Protein AF-A0A7W2L400-F1 (afdb_monomer)

Radius of gyration: 17.8 Å; Cα contacts (8 Å, |Δi|>4): 289; chains: 1; bounding box: 51×30×48 Å

Nearest PDB structures (foldseek):
  7xzi-assembly1_A  TM=4.391E-01  e=5.790E-02  Chlamydomonas reinhardtii
  7vcf-assembly1_A  TM=3.836E-01  e=4.023E-02  Chlamydomonas reinhardtii
  7d5p-assembly2_B  TM=2.433E-01  e=1.925E+00  Staphylococcus aureus subsp. aureus COL

pLDDT: mean 83.22, std 10.74, range [50.38, 98.44]

InterPro domains:
  IPR001123 Amino acid exporter protein, LeuE-type [PF01810] (17-206)
  IPR001123 Amino acid exporter protein, LeuE-type [PIRSF006324] (5-205)
  IPR001123 Amino acid exporter protein, LeuE-type [PTHR30086] (5-206)

Secondary structure (DSSP, 8-state):
-HHHHHHHHHHHHHHHHHHHS-SHHHHHHHHHHHHT-HHHHHHHHHHHHHHHHHHHHHHHHTHHHHHHH-TTHHHHHHHHHHHHHHHHHHHHHT--SPPPP---GGGG---SHHHHHHHHHHHHHH-HHHHHHHHHHHHHH--TTS-HHHHHHHHHHHHHHHHHHHHHHHHHHTSHHHHHHHHHHHHHHHHHHHHHHHHHHHHHHHHHHHHHH--

Foldseek 3Di:
DVVLVVLLVVLLVLLLLLLLADFLLLCLLLLCLAPPHLLLSLLLLLLLLVLLLVLLVCLQPPCLVVCVVVVVLLLVLLLLLLVVLLVQLVCLLVDPLADPDNDPCVVVCLDDSNSSSNNSNVSNNPTVSNSSSSSLSSNVNSPPPHDSVSSVSSSVSSSCSSSVSSSVSSVQSNDPVSVVVCSVCSSVSSNVSSVVSNVSSVVSVVVSCCVPPVD

Organism: Pseudomonas putida (NCBI:txid303)

Structure (mmCIF, N/CA/C/O backbone):
data_AF-A0A7W2L400-F1
#
_entry.id   AF-A0A7W2L400-F1
#
loop_
_atom_site.group_PDB
_atom_site.id
_atom_site.type_symbol
_atom_site.label_atom_id
_atom_site.label_alt_id
_atom_site.label_comp_id
_atom_site.label_asym_id
_atom_site.label_entity_id
_atom_site.label_seq_id
_atom_site.pdbx_PDB_ins_code
_atom_site.Cartn_x
_atom_site.Cartn_y
_atom_site.Cartn_z
_atom_site.occupancy
_atom_site.B_iso_or_equiv
_atom_site.auth_seq_id
_atom_site.auth_comp_id
_atom_site.auth_asym_id
_atom_site.auth_atom_id
_atom_site.pdbx_PDB_model_num
ATOM 1 N N . MET A 1 1 ? 11.076 -16.683 -18.493 1.00 64.12 1 MET A N 1
ATOM 2 C CA . MET A 1 1 ? 10.392 -17.244 -17.305 1.00 64.12 1 MET A CA 1
ATOM 3 C C . MET A 1 1 ? 10.987 -16.794 -15.977 1.00 64.12 1 MET A C 1
ATOM 5 O O . MET A 1 1 ? 10.294 -16.106 -15.241 1.00 64.12 1 MET A O 1
ATOM 9 N N . THR A 1 2 ? 12.239 -17.116 -15.631 1.00 79.69 2 THR A N 1
ATOM 10 C CA . THR A 1 2 ? 12.809 -16.787 -14.298 1.00 79.69 2 THR A CA 1
ATOM 11 C C . THR A 1 2 ? 12.778 -15.290 -13.956 1.00 79.69 2 THR A C 1
ATOM 13 O O . THR A 1 2 ? 12.400 -14.923 -12.845 1.00 79.69 2 THR A O 1
ATOM 16 N N . HIS A 1 3 ? 13.088 -14.417 -14.920 1.00 81.88 3 HIS A N 1
ATOM 17 C CA . HIS A 1 3 ? 13.018 -12.963 -14.740 1.00 81.88 3 HIS A CA 1
ATOM 18 C C . HIS A 1 3 ? 11.581 -12.468 -14.478 1.00 81.88 3 HIS A C 1
ATOM 20 O O . HIS A 1 3 ? 11.363 -11.607 -13.625 1.00 81.88 3 HIS A O 1
ATOM 26 N N . GLU A 1 4 ? 10.584 -13.001 -15.180 1.00 85.19 4 GLU A N 1
ATOM 27 C CA . GLU A 1 4 ? 9.190 -12.549 -15.064 1.00 85.19 4 GLU A CA 1
ATOM 28 C C . GLU A 1 4 ? 8.608 -12.919 -13.695 1.00 85.19 4 GLU A C 1
ATOM 30 O O . GLU A 1 4 ? 7.966 -12.093 -13.045 1.00 85.19 4 GLU A O 1
ATOM 35 N N . PHE A 1 5 ? 8.918 -14.121 -13.198 1.00 87.31 5 PHE A N 1
ATOM 36 C CA . PHE A 1 5 ? 8.583 -14.519 -11.830 1.00 87.31 5 PHE A CA 1
ATOM 37 C C . PHE A 1 5 ? 9.255 -13.621 -10.787 1.00 87.31 5 PHE A C 1
ATOM 39 O O . PHE A 1 5 ? 8.604 -13.215 -9.825 1.00 87.31 5 PHE A O 1
ATOM 46 N N . ALA A 1 6 ? 10.524 -13.252 -10.987 1.00 86.81 6 ALA A N 1
ATOM 47 C CA . ALA A 1 6 ? 11.218 -12.329 -10.090 1.00 86.81 6 ALA A CA 1
ATOM 48 C C . ALA A 1 6 ? 10.549 -10.941 -10.051 1.00 86.81 6 ALA A C 1
ATOM 50 O O . ALA A 1 6 ? 10.433 -10.351 -8.977 1.00 86.81 6 ALA A O 1
ATOM 51 N N . LEU A 1 7 ? 10.048 -10.442 -11.188 1.00 85.00 7 LEU A N 1
ATOM 52 C CA . LEU A 1 7 ? 9.287 -9.188 -11.249 1.00 85.00 7 LEU A CA 1
ATOM 53 C C . LEU A 1 7 ? 7.968 -9.280 -10.477 1.00 85.00 7 LEU A C 1
ATOM 55 O O . LEU A 1 7 ? 7.653 -8.377 -9.702 1.00 85.00 7 LEU A O 1
ATOM 59 N N . LEU A 1 8 ? 7.216 -10.370 -10.648 1.00 89.06 8 LEU A N 1
ATOM 60 C CA . LEU A 1 8 ? 5.962 -10.587 -9.921 1.00 89.06 8 LEU A CA 1
ATOM 61 C C . LEU A 1 8 ? 6.194 -10.721 -8.410 1.00 89.06 8 LEU A C 1
ATOM 63 O O . LEU A 1 8 ? 5.433 -10.157 -7.627 1.00 89.06 8 LEU A O 1
ATOM 67 N N . LEU A 1 9 ? 7.265 -11.398 -7.989 1.00 89.81 9 LEU A N 1
ATOM 68 C CA . LEU A 1 9 ? 7.650 -11.496 -6.578 1.00 89.81 9 LEU A CA 1
ATOM 69 C C . LEU A 1 9 ? 8.061 -10.139 -6.000 1.00 89.81 9 LEU A C 1
ATOM 71 O O . LEU A 1 9 ? 7.635 -9.784 -4.899 1.00 89.81 9 LEU A O 1
ATOM 75 N N . ALA A 1 10 ? 8.844 -9.355 -6.743 1.00 85.81 10 ALA A N 1
ATOM 76 C CA . ALA A 1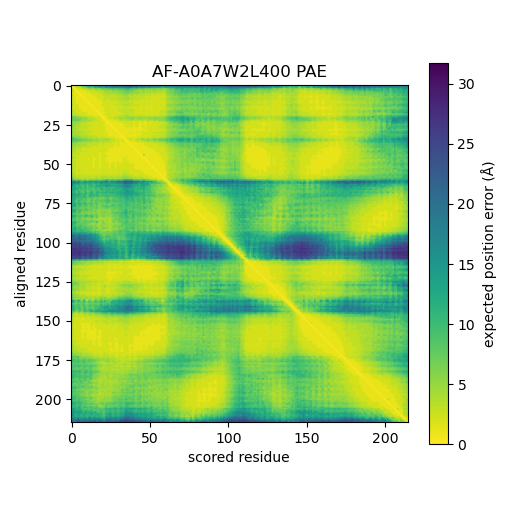 10 ? 9.215 -8.004 -6.338 1.00 85.81 10 ALA A CA 1
ATOM 77 C C . ALA A 1 10 ? 7.978 -7.098 -6.214 1.00 85.81 10 ALA A C 1
ATOM 79 O O . ALA A 1 10 ? 7.847 -6.367 -5.229 1.00 85.81 10 ALA A O 1
ATOM 80 N N . LEU A 1 11 ? 7.044 -7.192 -7.167 1.00 87.69 11 LEU A N 1
ATOM 81 C CA . LEU A 1 11 ? 5.767 -6.483 -7.132 1.00 87.69 11 LEU A CA 1
ATOM 82 C C . LEU A 1 11 ? 4.928 -6.903 -5.920 1.00 87.69 11 LEU A C 1
ATOM 84 O O . LEU A 1 11 ? 4.437 -6.034 -5.200 1.00 87.69 11 LEU A O 1
ATOM 88 N N . ALA A 1 12 ? 4.801 -8.209 -5.661 1.00 91.56 12 ALA A N 1
ATOM 89 C CA . ALA A 1 12 ? 4.083 -8.743 -4.505 1.00 91.56 12 ALA A CA 1
ATOM 90 C C . ALA A 1 12 ? 4.661 -8.194 -3.198 1.00 91.56 12 ALA A C 1
ATOM 92 O O . ALA A 1 12 ? 3.927 -7.647 -2.379 1.00 91.56 12 ALA A O 1
ATOM 93 N N . GLY A 1 13 ? 5.982 -8.294 -3.023 1.00 89.62 13 GLY A N 1
ATOM 94 C CA . GLY A 1 13 ? 6.674 -7.823 -1.827 1.00 89.62 13 GLY A CA 1
ATOM 95 C C . GLY A 1 13 ? 6.483 -6.325 -1.610 1.00 89.62 13 GLY A C 1
ATOM 96 O O . GLY A 1 13 ? 6.056 -5.905 -0.534 1.00 89.62 13 GLY A O 1
ATOM 97 N N . ALA A 1 14 ? 6.717 -5.514 -2.643 1.00 85.75 14 ALA A N 1
ATOM 98 C CA . ALA A 1 14 ? 6.532 -4.068 -2.562 1.00 85.75 14 ALA A CA 1
ATOM 99 C C . ALA A 1 14 ? 5.069 -3.692 -2.256 1.00 85.75 14 ALA A C 1
ATOM 101 O O . ALA A 1 14 ? 4.813 -2.805 -1.437 1.00 85.75 14 ALA A O 1
ATOM 102 N N . PHE A 1 15 ? 4.101 -4.390 -2.860 1.00 91.19 15 PHE A N 1
ATOM 103 C CA . PHE A 1 15 ? 2.680 -4.148 -2.617 1.00 91.19 15 PHE A CA 1
ATOM 104 C C . PHE A 1 15 ? 2.240 -4.575 -1.212 1.00 91.19 15 PHE A C 1
ATOM 106 O O . PHE A 1 15 ? 1.480 -3.861 -0.565 1.00 91.19 15 PHE A O 1
ATOM 113 N N . ILE A 1 16 ? 2.753 -5.689 -0.687 1.00 91.50 16 ILE A N 1
ATOM 114 C CA . ILE A 1 16 ? 2.492 -6.125 0.693 1.00 91.50 16 ILE A CA 1
ATOM 115 C C . ILE A 1 16 ? 2.986 -5.068 1.686 1.00 91.50 16 ILE A C 1
ATOM 117 O O . ILE A 1 16 ? 2.243 -4.648 2.575 1.00 91.50 16 ILE A O 1
ATOM 121 N N . VAL A 1 17 ? 4.210 -4.572 1.503 1.00 85.94 17 VAL A N 1
ATOM 122 C CA . VAL A 1 17 ? 4.772 -3.488 2.324 1.00 85.94 17 VAL A CA 1
ATOM 123 C C . VAL A 1 17 ? 3.891 -2.240 2.263 1.00 85.94 17 VAL A C 1
ATOM 125 O O . VAL A 1 17 ? 3.595 -1.621 3.292 1.00 85.94 17 VAL A O 1
ATOM 128 N N . LEU A 1 18 ? 3.422 -1.886 1.065 1.00 86.94 18 LEU A N 1
ATOM 129 C CA . LEU A 1 18 ? 2.494 -0.781 0.874 1.00 86.94 18 LEU A CA 1
ATOM 130 C C . LEU A 1 18 ? 1.221 -0.976 1.704 1.00 86.94 18 LEU A C 1
ATOM 132 O O . LEU A 1 18 ? 0.868 -0.089 2.480 1.00 86.94 18 LEU A O 1
ATOM 136 N N . ILE A 1 19 ? 0.513 -2.089 1.541 1.00 89.88 19 ILE A N 1
ATOM 137 C CA . ILE A 1 19 ? -0.828 -2.248 2.117 1.00 89.88 19 ILE A CA 1
ATOM 138 C C . ILE A 1 19 ? -0.804 -2.533 3.624 1.00 89.88 19 ILE A C 1
ATOM 140 O O . ILE A 1 19 ? -1.741 -2.133 4.320 1.00 89.88 19 ILE A O 1
ATOM 144 N N . ILE A 1 20 ? 0.272 -3.138 4.145 1.00 88.00 20 ILE A N 1
ATOM 145 C CA . ILE A 1 20 ? 0.451 -3.371 5.587 1.00 88.00 20 ILE A CA 1
ATOM 146 C C . ILE A 1 20 ? 0.677 -2.060 6.338 1.00 88.00 20 ILE A C 1
ATOM 148 O O . ILE A 1 20 ? 0.179 -1.905 7.457 1.00 88.00 20 ILE A O 1
ATOM 152 N N . SER A 1 21 ? 1.407 -1.099 5.757 1.00 78.31 21 SER A N 1
ATOM 153 C CA . SER A 1 21 ? 1.709 0.112 6.518 1.00 78.31 21 SER A CA 1
ATOM 154 C C . SER A 1 21 ? 0.489 0.998 6.746 1.00 78.31 21 SER A C 1
ATOM 156 O O . SER A 1 21 ? -0.228 1.323 5.788 1.00 78.31 21 SER A O 1
ATOM 158 N N . PRO A 1 22 ? 0.308 1.484 7.987 1.00 78.12 22 PRO A N 1
ATOM 159 C CA . PRO A 1 22 ? -0.793 2.365 8.329 1.00 78.12 22 PRO A CA 1
ATOM 160 C C . PRO A 1 22 ? -0.761 3.641 7.482 1.00 78.12 22 PRO A C 1
ATOM 162 O O . PRO A 1 22 ? 0.213 4.389 7.477 1.00 78.12 22 PRO A O 1
ATOM 165 N N . GLY A 1 23 ? -1.854 3.900 6.775 1.00 81.00 23 GLY A N 1
ATOM 166 C CA . GLY A 1 23 ? -2.078 5.096 5.966 1.00 81.00 23 GLY A CA 1
ATOM 167 C C . GLY A 1 23 ? -3.577 5.366 5.813 1.00 81.00 23 GLY A C 1
ATOM 168 O O . GLY A 1 23 ? -4.369 4.699 6.479 1.00 81.00 23 GLY A O 1
ATOM 169 N N . PRO A 1 24 ? -3.995 6.293 4.934 1.00 82.12 24 PRO A N 1
ATOM 170 C CA . PRO A 1 24 ? -5.406 6.655 4.763 1.00 82.12 24 PRO A CA 1
ATOM 171 C C . PRO A 1 24 ? -6.338 5.448 4.568 1.00 82.12 24 PRO A C 1
ATOM 173 O O . PRO A 1 24 ? -7.302 5.306 5.314 1.00 82.12 24 PRO A O 1
ATOM 176 N N . ASN A 1 25 ? -5.991 4.523 3.663 1.00 91.62 25 ASN A N 1
ATOM 177 C CA . ASN A 1 25 ? -6.772 3.300 3.419 1.00 91.62 25 ASN A CA 1
ATOM 178 C C . ASN A 1 25 ? -6.944 2.456 4.690 1.00 91.62 25 ASN A C 1
ATOM 180 O O . ASN A 1 25 ? -8.056 2.085 5.052 1.00 91.62 25 ASN A O 1
ATOM 184 N N . PHE A 1 26 ? -5.835 2.183 5.386 1.00 90.94 26 PHE A N 1
ATOM 185 C CA . PHE A 1 26 ? -5.831 1.411 6.629 1.00 90.94 26 PHE A CA 1
ATOM 186 C C . PHE A 1 26 ? -6.714 2.079 7.686 1.00 90.94 26 PHE A C 1
ATOM 188 O O . PHE A 1 26 ? -7.512 1.419 8.348 1.00 90.94 26 PHE A O 1
ATOM 195 N N . LEU A 1 27 ? -6.586 3.398 7.848 1.00 86.94 27 LEU A N 1
ATOM 196 C CA . LEU A 1 27 ? -7.340 4.149 8.845 1.00 86.94 27 LEU A CA 1
ATOM 197 C C . LEU A 1 27 ? -8.835 4.127 8.558 1.00 86.94 27 LEU A C 1
ATOM 199 O O . LEU A 1 27 ? -9.593 3.841 9.474 1.00 86.94 27 LEU A O 1
ATOM 203 N N . VAL A 1 28 ? -9.254 4.352 7.314 1.00 88.25 28 VAL A N 1
ATOM 204 C CA . VAL A 1 28 ? -10.677 4.318 6.946 1.00 88.25 28 VAL A CA 1
ATOM 205 C C . VAL A 1 28 ? -11.282 2.939 7.208 1.00 88.25 28 VAL A C 1
ATOM 207 O O . VAL A 1 28 ? -12.326 2.842 7.851 1.00 88.25 28 VAL A O 1
ATOM 210 N N . ILE A 1 29 ? -10.605 1.870 6.780 1.00 92.94 29 ILE A N 1
ATOM 211 C CA . ILE A 1 29 ? -11.088 0.494 6.967 1.00 92.94 29 ILE A CA 1
ATOM 212 C C . ILE A 1 29 ? -11.190 0.155 8.454 1.00 92.94 29 ILE A C 1
ATOM 214 O O . ILE A 1 29 ? -12.223 -0.333 8.912 1.00 92.94 29 ILE A O 1
ATOM 218 N N . THR A 1 30 ? -10.135 0.424 9.226 1.00 90.00 30 THR A N 1
ATOM 219 C CA . THR A 1 30 ? -10.116 0.103 10.658 1.00 90.00 30 THR A CA 1
ATOM 220 C C . THR A 1 30 ? -11.118 0.946 11.439 1.00 90.00 30 THR A C 1
ATOM 222 O O . THR A 1 30 ? -11.836 0.396 12.264 1.00 90.00 30 THR A O 1
ATOM 225 N N . GLN A 1 31 ? -11.253 2.239 11.141 1.00 86.06 31 GLN A N 1
ATOM 226 C CA . GLN A 1 31 ? -12.245 3.116 11.766 1.00 86.06 31 GLN A CA 1
ATOM 227 C C . GLN A 1 31 ? -13.674 2.631 11.516 1.00 86.06 31 GLN A C 1
ATOM 229 O O . GLN A 1 31 ? -14.419 2.445 12.474 1.00 86.06 31 GLN A O 1
ATOM 234 N N . LEU A 1 32 ? -14.035 2.333 10.266 1.00 89.00 32 LEU A N 1
ATOM 235 C CA . LEU A 1 32 ? -15.358 1.801 9.930 1.00 89.00 32 LEU A CA 1
ATOM 236 C C . LEU A 1 32 ? -15.637 0.442 10.579 1.00 89.00 32 LEU A C 1
ATOM 238 O O . LEU A 1 32 ? -16.732 0.209 11.082 1.00 89.00 32 LEU A O 1
ATOM 242 N N . SER A 1 33 ? -14.629 -0.430 10.629 1.00 91.12 33 SER A N 1
ATOM 243 C CA . SER A 1 33 ? -14.736 -1.748 11.273 1.00 91.12 33 SER A CA 1
ATOM 244 C C . SER A 1 33 ? -14.905 -1.661 12.791 1.00 91.12 33 SER A C 1
ATOM 246 O O . SER A 1 33 ? -15.409 -2.604 13.405 1.00 91.12 33 SER A O 1
ATOM 248 N N . ILE A 1 34 ? -14.425 -0.566 13.394 1.00 87.94 34 ILE A N 1
ATOM 249 C CA . ILE A 1 34 ? -14.444 -0.318 14.835 1.00 87.94 34 ILE A CA 1
ATOM 250 C C . ILE A 1 34 ? -15.714 0.399 15.273 1.00 87.94 34 ILE A C 1
ATOM 252 O O . ILE A 1 34 ? -16.351 -0.059 16.216 1.00 87.94 34 ILE A O 1
ATOM 256 N N . GLY A 1 35 ? -16.006 1.539 14.650 1.00 82.06 35 GLY A N 1
ATOM 257 C CA . GLY A 1 35 ? -17.023 2.476 15.121 1.00 82.06 35 GLY A CA 1
ATOM 258 C C . GLY A 1 35 ? -18.377 2.339 14.444 1.00 82.06 35 GLY A C 1
ATOM 259 O O . GLY A 1 35 ? -19.316 2.967 14.902 1.00 82.06 35 GLY A O 1
ATOM 260 N N . GLN A 1 36 ? -18.482 1.557 13.367 1.00 85.00 36 GLN A N 1
ATOM 261 C CA . GLN A 1 36 ? -19.733 1.388 12.630 1.00 85.00 36 GLN A CA 1
ATOM 262 C C . GLN A 1 36 ? -20.117 -0.098 12.566 1.00 85.00 36 GLN A C 1
ATOM 264 O O . GLN A 1 36 ? -20.897 -0.582 13.381 1.00 85.00 36 GLN A O 1
ATOM 269 N N . SER A 1 37 ? -19.514 -0.877 11.663 1.00 90.06 37 SER A N 1
ATOM 270 C CA . SER A 1 37 ? -19.714 -2.329 11.610 1.00 90.06 37 SER A CA 1
ATOM 271 C C . SER A 1 37 ? -18.613 -3.030 10.817 1.00 90.06 37 SER A C 1
ATOM 273 O O . SER A 1 37 ? -17.984 -2.457 9.922 1.00 90.06 37 SER A O 1
ATOM 275 N N . ARG A 1 38 ? -18.430 -4.331 11.080 1.00 94.06 38 ARG A N 1
ATOM 276 C CA . ARG A 1 38 ? -17.544 -5.199 10.285 1.00 94.06 38 ARG A CA 1
ATOM 277 C C . ARG A 1 38 ? -17.878 -5.142 8.791 1.00 94.06 38 ARG A C 1
ATOM 279 O O . ARG A 1 38 ? -16.971 -5.109 7.965 1.00 94.06 38 ARG A O 1
ATOM 286 N N . GLN A 1 39 ? -19.166 -5.127 8.439 1.00 95.06 39 GLN A N 1
ATOM 287 C CA . GLN A 1 39 ? -19.609 -5.110 7.043 1.00 95.06 39 GLN A CA 1
ATOM 288 C C . GLN A 1 39 ? -19.240 -3.801 6.339 1.00 95.06 39 GLN A C 1
ATOM 290 O O . GLN A 1 39 ? -18.712 -3.844 5.231 1.00 95.06 39 GLN A O 1
ATOM 295 N N . GLN A 1 40 ? -19.429 -2.645 6.984 1.00 93.00 40 GLN A N 1
ATOM 296 C CA . GLN A 1 40 ? -18.999 -1.360 6.417 1.00 93.00 40 GLN A CA 1
ATOM 297 C C . GLN A 1 40 ? -17.475 -1.294 6.257 1.00 93.00 40 GLN A C 1
ATOM 299 O O . GLN A 1 40 ? -16.992 -0.804 5.237 1.00 93.00 40 GLN A O 1
ATOM 304 N N . GLY A 1 41 ? -16.720 -1.850 7.208 1.00 94.50 41 GLY A N 1
ATOM 305 C CA . GLY A 1 41 ? -15.272 -2.021 7.085 1.00 94.50 41 GLY A CA 1
ATOM 306 C C . GLY A 1 41 ? -14.863 -2.853 5.866 1.00 94.50 41 GLY A C 1
ATOM 307 O O . GLY A 1 41 ? -13.996 -2.437 5.097 1.00 94.50 41 GLY A O 1
ATOM 308 N N . ILE A 1 42 ? -15.526 -3.993 5.648 1.00 97.69 42 ILE A N 1
ATOM 309 C CA . ILE A 1 42 ? -15.305 -4.858 4.479 1.00 97.69 42 ILE A CA 1
ATOM 310 C C . ILE A 1 42 ? -15.656 -4.120 3.184 1.00 97.69 42 ILE A C 1
ATOM 312 O O . ILE A 1 42 ? -14.850 -4.123 2.259 1.00 97.69 42 ILE A O 1
ATOM 316 N N . CYS A 1 43 ? -16.808 -3.449 3.108 1.00 97.25 43 CYS A N 1
ATOM 317 C CA . CYS A 1 43 ? -17.207 -2.701 1.914 1.00 97.25 43 CYS A CA 1
ATOM 318 C C . CYS A 1 43 ? -16.213 -1.587 1.576 1.00 97.25 43 CYS A C 1
ATOM 320 O O . CYS A 1 43 ? -15.828 -1.455 0.416 1.00 97.25 43 CYS A O 1
ATOM 322 N N . ALA A 1 44 ? -15.735 -0.835 2.571 1.00 95.94 44 ALA A N 1
ATOM 323 C CA . ALA A 1 44 ? -14.666 0.137 2.360 1.00 95.94 44 ALA A CA 1
ATOM 324 C C . ALA A 1 44 ? -13.361 -0.529 1.900 1.00 95.94 44 ALA A C 1
ATOM 326 O O . ALA A 1 44 ? -12.709 -0.022 0.990 1.00 95.94 44 ALA A O 1
ATOM 327 N N . GLY A 1 45 ? -13.006 -1.683 2.469 1.00 97.31 45 GLY A N 1
ATOM 328 C CA . GLY A 1 45 ? -11.851 -2.474 2.042 1.00 97.31 45 GLY A CA 1
ATOM 329 C C . GLY A 1 45 ? -11.940 -2.930 0.586 1.00 97.31 45 GLY A C 1
ATOM 330 O O . GLY A 1 45 ? -10.969 -2.802 -0.156 1.00 97.31 45 GLY A O 1
ATOM 331 N N . LEU A 1 46 ? -13.119 -3.375 0.149 1.00 98.44 46 LEU A N 1
ATOM 332 C CA . LEU A 1 46 ? -13.389 -3.708 -1.249 1.00 98.44 46 LEU A CA 1
ATOM 333 C C . LEU A 1 46 ? -13.292 -2.473 -2.148 1.00 98.44 46 LEU A C 1
ATOM 335 O O . LEU A 1 46 ? -12.685 -2.553 -3.207 1.00 98.44 46 LEU A O 1
ATOM 339 N N . GLY A 1 47 ? -13.798 -1.319 -1.708 1.00 97.81 47 GLY A N 1
ATOM 340 C CA . GLY A 1 47 ? -13.640 -0.057 -2.435 1.00 97.81 47 GLY A CA 1
ATOM 341 C C . GLY A 1 47 ? -12.175 0.323 -2.631 1.00 97.81 47 GLY A C 1
ATOM 342 O O . GLY A 1 47 ? -11.754 0.649 -3.742 1.00 97.81 47 GLY A O 1
ATOM 343 N N . VAL A 1 48 ? -11.371 0.219 -1.568 1.00 97.44 48 VAL A N 1
ATOM 344 C CA . VAL A 1 48 ? -9.919 0.423 -1.638 1.00 97.44 48 VAL A CA 1
ATOM 345 C C . VAL A 1 48 ? -9.280 -0.557 -2.626 1.00 97.44 48 VAL A C 1
ATOM 347 O O . VAL A 1 48 ? -8.499 -0.133 -3.479 1.00 97.44 48 VAL A O 1
ATOM 350 N N . ALA A 1 49 ? -9.624 -1.846 -2.545 1.00 98.06 49 ALA A N 1
ATOM 351 C CA . ALA A 1 49 ? -9.086 -2.878 -3.426 1.00 98.06 49 ALA A CA 1
ATOM 352 C C . ALA A 1 49 ? -9.444 -2.627 -4.897 1.00 98.06 49 ALA A C 1
ATOM 354 O O . ALA A 1 49 ? -8.566 -2.688 -5.755 1.00 98.06 49 ALA A O 1
ATOM 355 N N . SER A 1 50 ? -10.688 -2.253 -5.194 1.00 98.31 50 SER A N 1
ATOM 356 C CA . SER A 1 50 ? -11.111 -1.842 -6.535 1.00 98.31 50 SER A CA 1
ATOM 357 C C . SER A 1 50 ? -10.300 -0.655 -7.037 1.00 98.31 50 SER A C 1
ATOM 359 O O . SER A 1 50 ? -9.877 -0.644 -8.189 1.00 98.31 50 SER A O 1
ATOM 361 N N . GLY A 1 51 ? -9.995 0.310 -6.167 1.00 95.69 51 GLY A N 1
ATOM 362 C CA . GLY A 1 51 ? -9.108 1.407 -6.527 1.00 95.69 51 GLY A CA 1
ATOM 363 C C . GLY A 1 51 ? -7.688 0.943 -6.867 1.00 95.69 51 GLY A C 1
ATOM 364 O O . GLY A 1 51 ? -7.094 1.411 -7.835 1.00 95.69 51 GLY A O 1
ATOM 365 N N . SER A 1 52 ? -7.143 0.003 -6.098 1.00 95.44 52 SER A N 1
ATOM 366 C CA . SER A 1 52 ? -5.850 -0.627 -6.381 1.00 95.44 52 SER A CA 1
ATOM 367 C C . SER A 1 52 ? -5.843 -1.381 -7.713 1.00 95.44 52 SER A C 1
ATOM 369 O O . SER A 1 52 ? -4.855 -1.326 -8.443 1.00 95.44 52 SER A O 1
ATOM 371 N N . ILE A 1 53 ? -6.947 -2.044 -8.057 1.00 95.25 53 ILE A N 1
ATOM 372 C CA . ILE A 1 53 ? -7.116 -2.740 -9.337 1.00 95.25 53 ILE A CA 1
ATOM 373 C C . ILE A 1 53 ? -7.182 -1.739 -10.489 1.00 95.25 53 ILE A C 1
ATOM 375 O O . ILE A 1 53 ? -6.508 -1.944 -11.491 1.00 95.25 53 ILE A O 1
ATOM 379 N N . VAL A 1 54 ? -7.922 -0.634 -10.345 1.00 93.12 54 VAL A N 1
ATOM 380 C CA . VAL A 1 54 ? -7.955 0.442 -11.351 1.00 93.12 54 VAL A CA 1
ATOM 381 C C . VAL A 1 54 ? -6.548 0.975 -11.604 1.00 93.12 54 VAL A C 1
ATOM 383 O O . VAL A 1 54 ? -6.125 1.054 -12.754 1.00 93.12 54 VAL A O 1
ATOM 386 N N . TRP A 1 55 ? -5.785 1.262 -10.548 1.00 89.25 55 TRP A N 1
ATOM 387 C CA . TRP A 1 55 ? -4.396 1.682 -10.705 1.00 89.25 55 TRP A CA 1
ATOM 388 C C . TRP A 1 55 ? -3.524 0.619 -11.384 1.00 89.25 55 TRP A C 1
ATOM 390 O O . TRP A 1 55 ? -2.747 0.949 -12.274 1.00 89.25 55 TRP A O 1
ATOM 400 N N . ALA A 1 56 ? -3.667 -0.657 -11.024 1.00 89.81 56 ALA A N 1
ATOM 401 C CA . ALA A 1 56 ? -2.928 -1.746 -11.663 1.00 89.81 56 ALA A CA 1
ATOM 402 C C . ALA A 1 56 ? -3.302 -1.930 -13.143 1.00 89.81 56 ALA A C 1
ATOM 404 O O . ALA A 1 56 ? -2.435 -2.200 -13.969 1.00 89.81 56 ALA A O 1
ATOM 405 N N . LEU A 1 57 ? -4.573 -1.751 -13.502 1.00 88.81 57 LEU A N 1
ATOM 406 C CA . LEU A 1 57 ? -5.031 -1.791 -14.889 1.00 88.81 57 LEU A CA 1
ATOM 407 C C . LEU A 1 57 ? -4.447 -0.628 -15.688 1.00 88.81 57 LEU A C 1
ATOM 409 O O . LEU A 1 57 ? -3.890 -0.856 -16.757 1.00 88.81 57 LEU A O 1
ATOM 413 N N . LEU A 1 58 ? -4.482 0.592 -15.140 1.00 84.00 58 LEU A N 1
ATOM 414 C CA . LEU A 1 58 ? -3.834 1.758 -15.748 1.00 84.00 58 LEU A CA 1
ATOM 415 C C . LEU A 1 58 ? -2.328 1.524 -15.958 1.00 84.00 58 LEU A C 1
ATOM 417 O O . LEU A 1 58 ? -1.784 1.948 -16.978 1.00 84.00 58 LEU A O 1
ATOM 421 N N . ALA A 1 59 ? -1.680 0.792 -15.043 1.00 80.44 59 ALA A N 1
ATOM 422 C CA . ALA A 1 59 ? -0.282 0.374 -15.174 1.00 80.44 59 ALA A CA 1
ATOM 423 C C . ALA A 1 59 ? -0.078 -0.587 -16.337 1.00 80.44 59 ALA A C 1
ATOM 425 O O . ALA A 1 59 ? 0.856 -0.448 -17.117 1.00 80.44 59 ALA A O 1
ATOM 426 N N . ALA A 1 60 ? -0.946 -1.589 -16.423 1.00 81.44 60 ALA A N 1
ATOM 427 C CA . ALA A 1 60 ? -0.824 -2.675 -17.375 1.00 81.44 60 ALA A CA 1
ATOM 428 C C . ALA A 1 60 ? -1.134 -2.237 -18.814 1.00 81.44 60 ALA A C 1
ATOM 430 O O . ALA A 1 60 ? -0.535 -2.775 -19.749 1.00 81.44 60 ALA A O 1
ATOM 431 N N . THR A 1 61 ? -2.063 -1.292 -19.006 1.00 75.50 61 THR A N 1
ATOM 432 C CA . THR A 1 61 ? -2.609 -0.958 -20.334 1.00 75.50 61 THR A CA 1
ATOM 433 C C . THR A 1 61 ? -2.336 0.472 -20.799 1.00 75.50 61 THR A C 1
ATOM 435 O O . THR A 1 61 ? -2.166 0.683 -21.996 1.00 75.50 61 THR A O 1
ATOM 438 N N . GLY A 1 62 ? -2.302 1.460 -19.898 1.00 64.81 62 GLY A N 1
ATOM 439 C CA . GLY A 1 62 ? -2.522 2.862 -20.278 1.00 64.81 62 GLY A CA 1
ATOM 440 C C . GLY A 1 62 ? -1.269 3.718 -20.450 1.00 64.81 62 GLY A C 1
ATOM 441 O O . GLY A 1 62 ? -1.235 4.591 -21.315 1.00 64.81 62 GLY A O 1
ATOM 442 N N . LEU A 1 63 ? -0.228 3.500 -19.646 1.00 64.81 63 LEU A N 1
ATOM 443 C CA . LEU A 1 63 ? 0.862 4.481 -19.542 1.00 64.81 63 LEU A CA 1
ATOM 444 C C . LEU A 1 63 ? 2.032 4.263 -20.498 1.00 64.81 63 LEU A C 1
ATOM 446 O O . LEU A 1 63 ? 2.723 5.226 -20.810 1.00 64.81 63 LEU A O 1
ATOM 450 N N . GLY A 1 64 ? 2.223 3.053 -21.031 1.00 64.38 64 GLY A N 1
ATOM 451 C CA . GLY A 1 64 ? 3.284 2.798 -22.014 1.00 64.38 64 GLY A CA 1
ATOM 452 C C . GLY A 1 64 ? 3.156 3.683 -23.261 1.00 64.38 64 GLY A C 1
ATOM 453 O O . GLY A 1 64 ? 4.132 4.291 -23.691 1.00 64.38 64 GLY A O 1
ATOM 454 N N . LEU A 1 65 ? 1.935 3.840 -23.787 1.00 67.12 65 LEU A N 1
ATOM 455 C CA . LEU A 1 65 ? 1.654 4.731 -24.921 1.00 67.12 65 LEU A CA 1
ATOM 456 C C . LEU A 1 65 ? 1.851 6.210 -24.561 1.00 67.12 65 LEU A C 1
ATOM 458 O O . LEU A 1 65 ? 2.334 6.990 -25.379 1.00 67.12 65 LEU A O 1
ATOM 462 N N . VAL A 1 66 ? 1.512 6.601 -23.329 1.00 72.00 66 VAL A N 1
ATOM 463 C CA . VAL A 1 66 ? 1.726 7.970 -22.838 1.00 72.00 66 VAL A CA 1
ATOM 464 C C . VAL A 1 66 ? 3.217 8.271 -22.722 1.00 72.00 66 VAL A C 1
ATOM 466 O O . VAL A 1 66 ? 3.646 9.327 -23.171 1.00 72.00 66 VAL A O 1
ATOM 469 N N . PHE A 1 67 ? 4.022 7.348 -22.194 1.00 72.62 67 PHE A N 1
ATOM 470 C CA . PHE A 1 67 ? 5.473 7.517 -22.083 1.00 72.62 67 PHE A CA 1
ATOM 471 C C . PHE A 1 67 ? 6.168 7.532 -23.446 1.00 72.62 67 PHE A C 1
ATOM 473 O O . PHE A 1 67 ? 7.115 8.286 -23.623 1.00 72.62 67 PHE A O 1
ATOM 480 N N . GLN A 1 68 ? 5.661 6.803 -24.445 1.00 72.94 68 GLN A N 1
ATOM 481 C CA . GLN A 1 68 ? 6.154 6.937 -25.823 1.00 72.94 68 GLN A CA 1
ATOM 482 C C . GLN A 1 68 ? 5.919 8.344 -26.395 1.00 72.94 68 GLN A C 1
ATOM 484 O O . GLN A 1 68 ? 6.736 8.838 -27.167 1.00 72.94 68 GLN A O 1
ATOM 489 N N . ARG A 1 69 ? 4.809 9.000 -26.031 1.00 82.94 69 ARG A N 1
ATOM 490 C CA . ARG A 1 69 ? 4.485 10.364 -26.486 1.00 82.94 69 ARG A CA 1
ATOM 491 C C . ARG A 1 69 ? 5.144 11.454 -25.641 1.00 82.94 69 ARG A C 1
ATOM 493 O O . ARG A 1 69 ? 5.487 12.504 -26.171 1.00 82.94 69 ARG A O 1
ATOM 500 N N . LEU A 1 70 ? 5.296 11.219 -24.342 1.00 82.81 70 LEU A N 1
ATOM 501 C CA . LEU A 1 70 ? 5.830 12.151 -23.350 1.00 82.81 70 LEU A CA 1
ATOM 502 C C . LEU A 1 70 ? 6.907 11.436 -22.511 1.00 82.81 70 LEU A C 1
ATOM 504 O O . LEU A 1 70 ? 6.670 11.112 -21.343 1.00 82.81 70 LEU A O 1
ATOM 508 N N . PRO A 1 71 ? 8.097 11.182 -23.086 1.00 77.44 71 PRO A N 1
ATOM 509 C CA . PRO A 1 71 ? 9.134 10.356 -22.461 1.00 77.44 71 PRO A CA 1
ATOM 510 C C . PRO A 1 71 ? 9.652 10.920 -21.136 1.00 77.44 71 PRO A C 1
ATOM 512 O O . PRO A 1 71 ? 10.056 10.157 -20.265 1.00 77.44 71 PRO A O 1
ATOM 515 N N . PHE A 1 72 ? 9.559 12.237 -20.922 1.00 80.62 72 PHE A N 1
ATOM 516 C CA . PHE A 1 72 ? 9.951 12.874 -19.660 1.00 80.62 72 PHE A CA 1
ATOM 517 C C . PHE A 1 72 ? 9.042 12.508 -18.470 1.00 80.62 72 PHE A C 1
ATOM 519 O O . PHE 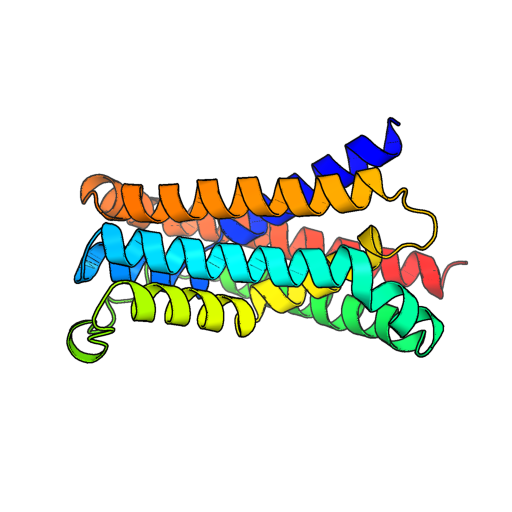A 1 72 ? 9.452 12.666 -17.319 1.00 80.62 72 PHE A O 1
ATOM 526 N N . LEU A 1 73 ? 7.817 12.019 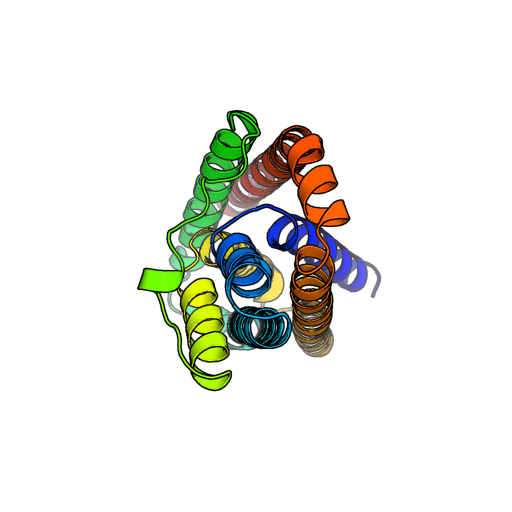-18.708 1.00 75.44 73 LEU A N 1
ATOM 527 C CA . LEU A 1 73 ? 6.896 11.664 -17.623 1.00 75.44 73 LEU A CA 1
ATOM 528 C C . LEU A 1 73 ? 7.381 10.452 -16.831 1.00 75.44 73 LEU A C 1
ATOM 530 O O . LEU A 1 73 ? 7.192 10.405 -15.618 1.00 75.44 73 LEU A O 1
ATOM 534 N N . GLN A 1 74 ? 8.028 9.490 -17.488 1.00 71.00 74 GLN A N 1
ATOM 535 C CA . GLN A 1 74 ? 8.544 8.297 -16.825 1.00 71.00 74 GLN A CA 1
ATOM 536 C C . GLN A 1 74 ? 9.589 8.632 -15.736 1.00 71.00 74 GLN A C 1
ATOM 538 O O . GLN A 1 74 ? 9.368 8.249 -14.582 1.00 71.00 74 GLN A O 1
ATOM 543 N N . PRO A 1 75 ? 10.678 9.379 -16.019 1.00 76.50 75 PRO A N 1
ATOM 544 C CA . PRO A 1 75 ? 11.639 9.765 -14.992 1.00 76.50 75 PRO A CA 1
ATOM 545 C C . PRO A 1 75 ? 11.049 10.755 -13.976 1.00 76.50 75 PRO A C 1
ATOM 547 O O . PRO A 1 75 ? 11.331 10.637 -12.785 1.00 76.50 75 PRO A O 1
ATOM 550 N N . ALA A 1 76 ? 10.165 11.674 -14.388 1.00 80.81 76 ALA A N 1
ATOM 551 C CA . ALA A 1 76 ? 9.502 12.596 -13.461 1.00 80.81 76 ALA A CA 1
ATOM 552 C C . ALA A 1 76 ? 8.663 11.854 -12.404 1.00 80.81 76 ALA A C 1
ATOM 554 O O . ALA A 1 76 ? 8.748 12.151 -11.210 1.00 80.81 76 ALA A O 1
ATOM 555 N N . LEU A 1 77 ? 7.894 10.844 -12.820 1.00 74.12 77 LEU A N 1
ATOM 556 C CA . LEU A 1 77 ? 7.100 10.010 -11.918 1.00 74.12 77 LEU A CA 1
ATOM 557 C C . LEU A 1 77 ? 7.967 9.139 -10.998 1.00 74.12 77 LEU A C 1
ATOM 559 O O . LEU A 1 77 ? 7.573 8.923 -9.849 1.00 74.12 77 LEU A O 1
ATOM 563 N N . GLN A 1 78 ? 9.144 8.684 -11.449 1.00 75.00 78 GLN A N 1
ATOM 564 C CA . GLN A 1 78 ? 10.112 7.987 -10.587 1.00 75.00 78 GLN A CA 1
ATOM 565 C C . GLN A 1 78 ? 10.697 8.908 -9.517 1.00 75.00 78 GLN A C 1
ATOM 567 O O . GLN A 1 78 ? 10.759 8.512 -8.353 1.00 75.00 78 GLN A O 1
ATOM 572 N N . VAL A 1 79 ? 11.080 10.140 -9.876 1.00 82.94 79 VAL A N 1
ATOM 573 C CA . VAL A 1 79 ? 11.568 11.130 -8.903 1.00 82.94 79 VAL A CA 1
ATOM 574 C C . VAL A 1 79 ? 10.483 11.448 -7.880 1.00 82.94 79 VAL A C 1
ATOM 576 O O . VAL A 1 79 ? 10.731 11.354 -6.677 1.00 82.94 79 VAL A O 1
ATOM 579 N N . LEU A 1 80 ? 9.270 11.773 -8.336 1.00 79.62 80 LEU A N 1
ATOM 580 C CA . LEU A 1 80 ? 8.142 12.098 -7.459 1.00 79.62 80 LEU A CA 1
ATOM 581 C C . LEU A 1 80 ? 7.765 10.917 -6.555 1.00 79.62 80 LEU A C 1
ATOM 583 O O . LEU A 1 80 ? 7.651 11.085 -5.343 1.00 79.62 80 LEU A O 1
ATOM 587 N N . GLY A 1 81 ? 7.622 9.713 -7.116 1.00 73.69 81 GLY A N 1
ATOM 588 C CA . GLY A 1 81 ? 7.302 8.506 -6.353 1.00 73.69 81 GLY A CA 1
ATOM 589 C C . GLY A 1 81 ? 8.386 8.159 -5.332 1.00 73.69 81 GLY A C 1
ATOM 590 O O . GLY A 1 81 ? 8.088 7.969 -4.152 1.00 73.69 81 GLY A O 1
ATOM 591 N N . GLY A 1 82 ? 9.652 8.140 -5.756 1.00 80.75 82 GLY A N 1
ATOM 592 C CA . GLY A 1 82 ? 10.792 7.789 -4.909 1.00 80.75 82 GLY A CA 1
ATOM 593 C C . GLY A 1 82 ? 11.007 8.772 -3.758 1.00 80.75 82 GLY A C 1
ATOM 594 O O . GLY A 1 82 ? 11.077 8.358 -2.598 1.00 80.75 82 GLY A O 1
ATOM 595 N N . THR A 1 83 ? 11.041 10.077 -4.046 1.00 83.50 83 THR A N 1
ATOM 596 C CA . THR A 1 83 ? 11.188 11.123 -3.013 1.00 83.50 83 THR A CA 1
ATOM 597 C C . THR A 1 83 ? 10.026 11.115 -2.025 1.00 83.50 83 THR A C 1
ATOM 599 O O . THR A 1 83 ? 10.239 11.216 -0.813 1.00 83.50 83 THR A O 1
ATOM 602 N N . TYR A 1 84 ? 8.799 10.911 -2.509 1.00 79.75 84 TYR A N 1
ATOM 603 C CA . TYR A 1 84 ? 7.628 10.841 -1.647 1.00 79.75 84 TYR A CA 1
ATOM 604 C C . TYR A 1 84 ? 7.639 9.607 -0.736 1.00 79.75 84 TYR A C 1
ATOM 606 O O . TYR A 1 84 ? 7.307 9.713 0.448 1.00 79.75 84 TYR A O 1
ATOM 614 N N . LEU A 1 85 ? 8.067 8.444 -1.242 1.00 78.44 85 LEU A N 1
ATOM 615 C CA . LEU A 1 85 ? 8.234 7.238 -0.426 1.00 78.44 85 LEU A CA 1
ATOM 616 C C . LEU A 1 85 ? 9.320 7.408 0.639 1.00 78.44 85 LEU A C 1
ATOM 618 O O . LEU A 1 85 ? 9.109 6.991 1.778 1.00 78.44 85 LEU A O 1
ATOM 622 N N . ILE A 1 86 ? 10.430 8.082 0.324 1.00 86.06 86 ILE A N 1
ATOM 623 C CA . ILE A 1 86 ? 11.464 8.422 1.315 1.00 86.06 86 ILE A CA 1
ATOM 624 C C . ILE A 1 86 ? 10.887 9.335 2.400 1.00 86.06 86 ILE A C 1
ATOM 626 O O . ILE A 1 86 ? 11.102 9.092 3.592 1.00 86.06 86 ILE A O 1
ATOM 630 N N . TRP A 1 87 ? 10.119 10.357 2.017 1.00 84.69 87 TRP A N 1
ATOM 631 C CA . TRP A 1 87 ? 9.479 11.266 2.966 1.00 84.69 87 TRP A CA 1
ATOM 632 C C . TRP A 1 87 ? 8.464 10.543 3.869 1.00 84.69 87 TRP A C 1
ATOM 634 O O . TRP A 1 87 ? 8.527 10.668 5.096 1.00 84.69 87 TRP A O 1
ATOM 644 N N . LEU A 1 88 ? 7.573 9.726 3.294 1.00 74.69 88 LEU A N 1
ATOM 645 C CA . LEU A 1 88 ? 6.611 8.911 4.048 1.00 74.69 88 LEU A CA 1
ATOM 646 C C . LEU A 1 88 ? 7.297 7.898 4.966 1.00 74.69 88 LEU A C 1
ATOM 648 O O . LEU A 1 88 ? 6.881 7.718 6.117 1.00 74.69 88 LEU A O 1
ATOM 652 N N . GLY A 1 89 ? 8.345 7.243 4.472 1.00 82.75 89 GLY A N 1
ATOM 653 C CA . GLY A 1 89 ? 9.130 6.297 5.246 1.00 82.75 89 GLY A CA 1
ATOM 654 C C . GLY A 1 89 ? 9.794 6.984 6.436 1.00 82.75 89 GLY A C 1
ATOM 655 O O . GLY A 1 89 ? 9.601 6.563 7.574 1.00 82.75 89 GLY A O 1
ATOM 656 N N . SER A 1 90 ? 10.437 8.132 6.208 1.00 87.00 90 SER A N 1
ATOM 657 C CA . SER A 1 90 ? 11.039 8.973 7.254 1.00 87.00 90 SER A CA 1
ATOM 658 C C . SER A 1 90 ? 10.022 9.419 8.307 1.00 87.00 90 SER A C 1
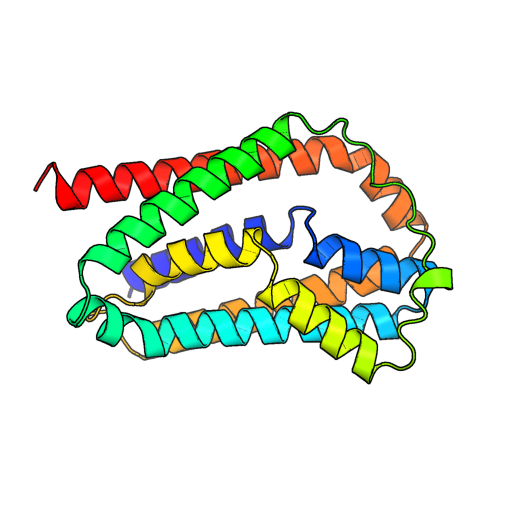ATOM 660 O O . SER A 1 90 ? 10.306 9.384 9.508 1.00 87.00 90 SER A O 1
ATOM 662 N N . LYS A 1 91 ? 8.810 9.796 7.884 1.00 83.00 91 LYS A N 1
ATOM 663 C CA . LYS A 1 91 ? 7.711 10.136 8.798 1.00 83.00 91 LYS A CA 1
ATOM 664 C C . LYS A 1 91 ? 7.284 8.931 9.642 1.00 83.00 91 LYS A C 1
ATOM 666 O O . LYS A 1 91 ? 7.044 9.085 10.838 1.00 83.00 91 LYS A O 1
ATOM 671 N N . SER A 1 92 ? 7.230 7.740 9.046 1.00 83.62 92 SER A N 1
ATOM 672 C CA . SER A 1 92 ? 6.889 6.494 9.747 1.00 83.62 92 SER A CA 1
ATOM 673 C C . SER A 1 92 ? 7.964 6.107 10.768 1.00 83.62 92 SER A C 1
ATOM 675 O O . SER A 1 92 ? 7.635 5.818 11.916 1.00 83.62 92 SER A O 1
ATOM 677 N N . LEU A 1 93 ? 9.251 6.232 10.427 1.00 87.88 93 LEU A N 1
ATOM 678 C CA . LEU A 1 93 ? 10.368 6.000 11.358 1.00 87.88 93 LEU A CA 1
ATOM 679 C C . LEU A 1 93 ? 10.271 6.890 12.612 1.00 87.88 93 LEU A C 1
ATOM 681 O O . LEU A 1 93 ? 10.465 6.428 13.742 1.00 87.88 93 LEU A O 1
ATOM 685 N N . ARG A 1 94 ? 9.895 8.158 12.414 1.00 88.50 94 ARG A N 1
ATOM 686 C CA . ARG A 1 94 ? 9.727 9.171 13.472 1.00 88.50 94 ARG A CA 1
ATOM 687 C C . ARG A 1 94 ? 8.374 9.104 14.189 1.00 88.50 94 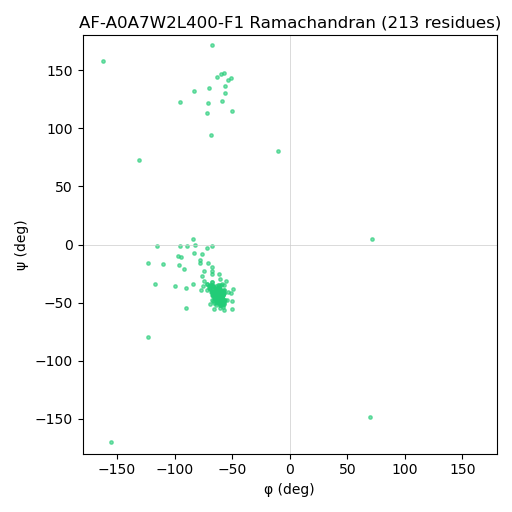ARG A C 1
ATOM 689 O O . ARG A 1 94 ? 8.140 9.887 15.104 1.00 88.50 94 ARG A O 1
ATOM 696 N N . SER A 1 95 ? 7.489 8.180 13.811 1.00 82.50 95 SER A N 1
ATOM 697 C CA . SER A 1 95 ? 6.164 8.038 14.422 1.00 82.50 95 SER A CA 1
ATOM 698 C C . SER A 1 95 ? 6.275 7.829 15.937 1.00 82.50 95 SER A C 1
ATOM 700 O O . SER A 1 95 ? 7.069 6.989 16.371 1.00 82.50 95 SER A O 1
ATOM 702 N N . PRO A 1 96 ? 5.454 8.495 16.768 1.00 81.88 96 PRO A N 1
ATOM 703 C CA . PRO A 1 96 ? 5.425 8.250 18.210 1.00 81.88 96 PRO A CA 1
ATOM 704 C C . PRO A 1 96 ? 4.876 6.856 18.562 1.00 81.88 96 PRO A C 1
ATOM 706 O O . PRO A 1 96 ? 4.775 6.519 19.736 1.00 81.88 96 PRO A O 1
ATOM 709 N N . GLY A 1 97 ? 4.474 6.049 17.569 1.00 79.38 97 GLY A N 1
ATOM 710 C CA . GLY A 1 97 ? 3.935 4.707 17.780 1.00 79.38 97 GLY A CA 1
ATOM 711 C C . GLY A 1 97 ? 2.537 4.702 18.392 1.00 79.38 97 GLY A C 1
ATOM 712 O O . GLY A 1 97 ? 2.003 3.639 18.685 1.00 79.38 97 GLY A O 1
ATOM 713 N N . LYS A 1 98 ? 1.924 5.875 18.574 1.00 75.25 98 LYS A N 1
ATOM 714 C CA . LYS A 1 98 ? 0.550 5.991 19.049 1.00 75.25 98 LYS A CA 1
ATOM 715 C C . LYS A 1 98 ? -0.407 5.820 17.863 1.00 75.25 98 LYS A C 1
ATOM 717 O O . LYS A 1 98 ? -0.191 6.438 16.815 1.00 75.25 98 LYS A O 1
ATOM 722 N N . PRO A 1 99 ? -1.454 4.990 17.986 1.00 67.25 99 PRO A N 1
ATOM 723 C CA . PRO A 1 99 ? -2.546 4.990 17.022 1.00 67.25 99 PRO A CA 1
ATOM 724 C C . PRO A 1 99 ? -3.151 6.396 16.954 1.00 67.25 99 PRO A C 1
ATOM 726 O O . PRO A 1 99 ? -3.173 7.084 17.979 1.00 67.25 99 PRO A O 1
ATOM 729 N N . PRO A 1 100 ? -3.658 6.837 15.792 1.00 63.56 100 PRO A N 1
ATOM 730 C CA . PRO A 1 100 ? -4.424 8.073 15.732 1.00 63.56 100 PRO A CA 1
ATOM 731 C C . PRO A 1 100 ? -5.561 8.018 16.748 1.00 63.56 100 PRO A C 1
ATOM 733 O O . PRO A 1 100 ? -6.173 6.959 16.921 1.00 63.56 100 PRO A O 1
ATOM 736 N N . ALA A 1 101 ? -5.835 9.147 17.405 1.00 60.66 101 ALA A N 1
ATOM 737 C CA . ALA A 1 101 ? -7.007 9.265 18.259 1.00 60.66 101 ALA A CA 1
ATOM 738 C C . ALA A 1 101 ? -8.249 8.801 17.475 1.00 60.66 101 ALA A C 1
ATOM 740 O O . ALA A 1 101 ? -8.310 9.043 16.259 1.00 60.66 101 ALA A O 1
ATOM 741 N N . PRO A 1 102 ? -9.216 8.127 18.125 1.00 56.53 102 PRO A N 1
ATOM 742 C CA . PRO A 1 102 ? -10.492 7.833 17.494 1.00 56.53 102 PRO A CA 1
ATOM 743 C C . PRO A 1 102 ? -11.031 9.139 16.906 1.00 56.53 102 PRO A C 1
ATOM 745 O O . PRO A 1 102 ? -11.271 10.098 17.637 1.00 56.53 102 PRO A O 1
ATOM 748 N N . ARG A 1 103 ? -11.143 9.224 15.574 1.00 58.16 103 ARG A N 1
ATOM 749 C CA . ARG A 1 103 ? -11.929 10.307 14.980 1.00 58.16 103 ARG A CA 1
ATOM 750 C C . ARG A 1 103 ? -13.362 10.100 15.445 1.00 58.16 103 ARG A C 1
ATOM 752 O O . ARG A 1 103 ? -13.782 8.957 15.590 1.00 58.16 103 ARG A O 1
ATOM 759 N N . ASN A 1 104 ? -14.087 11.183 15.696 1.00 55.44 104 ASN A N 1
ATOM 760 C CA . ASN A 1 104 ? -15.489 11.089 16.071 1.00 55.44 104 ASN A CA 1
ATOM 761 C C . ASN A 1 104 ? -16.273 10.589 14.844 1.00 55.44 104 ASN A C 1
ATOM 763 O O . ASN A 1 104 ? -16.552 11.360 13.928 1.00 55.44 104 ASN A O 1
ATOM 767 N N . LEU A 1 105 ? -16.484 9.274 14.751 1.00 54.22 105 LEU A N 1
ATOM 768 C CA . LEU A 1 105 ? -17.079 8.623 13.577 1.00 54.22 105 LEU A CA 1
ATOM 769 C C . LEU A 1 105 ? -18.597 8.785 13.536 1.00 54.22 105 LEU A C 1
ATOM 771 O O . LEU A 1 105 ? -19.169 8.622 12.461 1.00 54.22 105 LEU A O 1
ATOM 775 N N . ASP A 1 106 ? -19.212 9.178 14.652 1.00 51.81 106 ASP A N 1
ATOM 776 C CA . ASP A 1 106 ? -20.609 9.618 14.705 1.00 51.81 106 ASP A CA 1
ATOM 777 C C . ASP A 1 106 ? -20.828 10.847 13.809 1.00 51.81 106 ASP A C 1
ATOM 779 O O . ASP A 1 106 ? -21.877 10.996 13.195 1.00 51.81 106 ASP A O 1
ATOM 783 N N . ALA A 1 107 ? -19.796 11.684 13.631 1.00 50.38 107 ALA A N 1
ATOM 784 C CA . ALA A 1 107 ? -19.837 12.821 12.712 1.00 50.38 107 ALA A CA 1
ATOM 785 C C . ALA A 1 107 ? -19.648 12.430 11.234 1.00 50.38 107 ALA A C 1
ATOM 787 O O . ALA A 1 107 ? -19.860 13.264 10.356 1.00 50.38 107 ALA A O 1
ATOM 788 N N . LEU A 1 108 ? -19.208 11.200 10.940 1.00 53.59 108 LEU A N 1
ATOM 789 C CA . LEU A 1 108 ? -18.986 10.755 9.565 1.00 53.59 108 LEU A CA 1
ATOM 790 C C . LEU A 1 108 ? -20.177 10.024 8.959 1.00 53.59 108 LEU A C 1
ATOM 792 O O . LEU A 1 108 ? -20.075 9.820 7.752 1.00 53.59 108 LEU A O 1
ATOM 796 N N . ASP A 1 109 ? -21.213 9.648 9.743 1.00 59.00 109 ASP A N 1
ATOM 797 C CA . ASP A 1 109 ? -22.328 8.740 9.384 1.00 59.00 109 ASP A CA 1
ATOM 798 C C . ASP A 1 109 ? -22.339 8.425 7.892 1.00 59.00 109 ASP A C 1
ATOM 800 O O . ASP A 1 109 ? -23.023 9.047 7.067 1.00 59.00 109 ASP A O 1
ATOM 804 N N . ILE A 1 110 ? -21.465 7.483 7.525 1.00 60.97 110 ILE A N 1
ATOM 805 C CA . ILE A 1 110 ? -21.184 7.268 6.112 1.00 60.97 110 ILE A CA 1
ATOM 806 C C . ILE A 1 110 ? -22.409 6.601 5.483 1.00 60.97 110 ILE A C 1
ATOM 808 O O . ILE A 1 110 ? -22.425 6.416 4.277 1.00 60.97 110 ILE A O 1
ATOM 812 N N . GLY A 1 111 ? -23.458 6.273 6.250 1.00 65.94 111 GLY A N 1
ATOM 813 C CA . GLY A 1 111 ? -24.666 5.604 5.806 1.00 65.94 111 GLY A CA 1
ATOM 814 C C . GLY A 1 111 ? -24.411 4.143 5.429 1.00 65.94 111 GLY A C 1
ATOM 815 O O . GLY A 1 111 ? -23.548 3.460 5.984 1.00 65.94 111 GLY A O 1
ATOM 816 N N . GLY A 1 112 ? -25.185 3.642 4.463 1.00 85.69 112 GLY A N 1
ATOM 817 C CA . GLY A 1 112 ? -25.176 2.232 4.061 1.00 85.69 112 GLY A CA 1
ATOM 818 C C . GLY A 1 112 ? -23.893 1.740 3.372 1.00 85.69 112 GLY A C 1
ATOM 819 O O . GLY A 1 112 ? -23.017 2.506 2.966 1.00 85.69 112 GLY A O 1
ATOM 820 N N . LEU A 1 113 ? -23.823 0.421 3.165 1.00 93.44 113 LEU A N 1
ATOM 821 C CA . LEU A 1 113 ? -22.670 -0.309 2.609 1.00 93.44 113 LEU A CA 1
ATOM 822 C C . LEU A 1 113 ? -22.098 0.290 1.309 1.00 93.44 113 LEU A C 1
ATOM 824 O O . LEU A 1 113 ? -20.882 0.347 1.128 1.00 93.44 113 LEU A O 1
ATOM 828 N N . SER A 1 114 ? -22.965 0.790 0.423 1.00 93.06 114 SER A N 1
ATOM 829 C CA . SER A 1 114 ? -22.561 1.426 -0.841 1.00 93.06 114 SER A CA 1
ATOM 830 C C . SER A 1 114 ? -21.706 2.678 -0.627 1.00 93.06 114 SER A C 1
ATOM 832 O O . SER A 1 114 ? -20.688 2.874 -1.295 1.00 93.06 114 SER A O 1
ATOM 834 N N . ARG A 1 115 ? -22.064 3.522 0.343 1.00 89.12 115 ARG A N 1
ATOM 835 C CA . ARG A 1 115 ? -21.285 4.723 0.655 1.00 89.12 115 ARG A CA 1
ATOM 836 C C . ARG A 1 115 ? -19.951 4.366 1.309 1.00 89.12 115 ARG A C 1
ATOM 838 O O . ARG A 1 115 ? -18.948 4.974 0.952 1.00 89.12 115 ARG A O 1
ATOM 845 N N . ALA A 1 116 ? -19.906 3.339 2.162 1.00 92.19 116 ALA A N 1
ATOM 846 C CA . ALA A 1 116 ? -18.647 2.822 2.706 1.00 92.19 116 ALA A CA 1
ATOM 847 C C . ALA A 1 116 ? -17.696 2.347 1.590 1.00 92.19 116 ALA A C 1
ATOM 849 O O . ALA A 1 116 ? -16.522 2.718 1.583 1.00 92.19 116 ALA A O 1
ATOM 850 N N . TYR A 1 117 ? -18.212 1.614 0.596 1.00 96.12 117 TYR A N 1
ATOM 851 C CA . TYR A 1 117 ? -17.447 1.227 -0.594 1.00 96.12 117 TYR A CA 1
ATOM 852 C C . TYR A 1 117 ? -16.926 2.440 -1.374 1.00 96.12 117 TYR A C 1
ATOM 854 O O . TYR A 1 117 ? -15.726 2.537 -1.638 1.00 96.12 117 TYR A O 1
ATOM 862 N N . ARG A 1 118 ? -17.796 3.406 -1.698 1.00 91.50 118 ARG A N 1
ATOM 863 C CA . ARG A 1 118 ? -17.396 4.626 -2.427 1.00 91.50 118 ARG A CA 1
ATOM 864 C C . ARG A 1 118 ? -16.347 5.423 -1.658 1.00 91.50 118 ARG A C 1
ATOM 866 O O . ARG A 1 118 ? -15.400 5.920 -2.260 1.00 91.50 118 ARG A O 1
ATOM 873 N N . PHE A 1 119 ? -16.482 5.507 -0.338 1.00 88.12 119 PHE A N 1
ATOM 874 C CA . PHE A 1 119 ? -15.522 6.192 0.515 1.00 88.12 119 PHE A CA 1
ATOM 875 C C . PHE A 1 119 ? -14.156 5.497 0.510 1.00 88.12 119 PHE A C 1
ATOM 877 O O . PHE A 1 119 ? -13.136 6.166 0.354 1.00 88.12 119 PHE A O 1
ATOM 884 N N . GLY A 1 120 ? -14.120 4.163 0.581 1.00 92.56 120 GLY A N 1
ATOM 885 C CA . GLY A 1 120 ? -12.887 3.386 0.425 1.00 92.56 120 GLY A CA 1
ATOM 886 C C . GLY A 1 120 ? -12.223 3.586 -0.941 1.00 92.56 120 GLY A C 1
ATOM 887 O O . GLY A 1 120 ? -11.023 3.851 -1.016 1.00 92.56 120 GLY A O 1
ATOM 888 N N . LEU A 1 121 ? -13.011 3.547 -2.018 1.00 93.81 121 LEU A N 1
ATOM 889 C CA . LEU A 1 121 ? -12.531 3.789 -3.381 1.00 93.81 121 LEU A CA 1
ATOM 890 C C . LEU A 1 121 ? -11.901 5.179 -3.528 1.00 93.81 121 LEU A C 1
ATOM 892 O O . LEU A 1 121 ? -10.761 5.294 -3.979 1.00 93.81 121 LEU A O 1
ATOM 896 N N . LEU A 1 122 ? -12.612 6.227 -3.102 1.00 86.38 122 LEU A N 1
ATOM 897 C CA . LEU A 1 122 ? -12.123 7.608 -3.147 1.00 86.38 122 LEU A CA 1
ATOM 898 C C . LEU A 1 122 ? -10.890 7.806 -2.265 1.00 86.38 122 LEU A C 1
ATOM 900 O O . LEU A 1 122 ? -9.945 8.482 -2.673 1.00 86.38 122 LEU A O 1
ATOM 904 N N . THR A 1 123 ? -10.864 7.169 -1.092 1.00 87.25 123 THR A N 1
ATOM 905 C CA . THR A 1 123 ? -9.696 7.196 -0.208 1.00 87.25 123 THR A CA 1
ATOM 906 C C . THR A 1 123 ? -8.486 6.630 -0.933 1.00 87.25 123 THR A C 1
ATOM 908 O O . THR A 1 123 ? -7.451 7.279 -0.937 1.00 87.25 123 THR A O 1
ATOM 911 N N . ASN A 1 124 ? -8.607 5.483 -1.609 1.00 92.50 124 ASN A N 1
ATOM 912 C CA . ASN A 1 124 ? -7.486 4.904 -2.345 1.00 92.50 124 ASN A CA 1
ATOM 913 C C . ASN A 1 124 ? -7.059 5.740 -3.557 1.00 92.50 124 ASN A C 1
ATOM 915 O O . ASN A 1 124 ? -5.864 5.898 -3.793 1.00 92.50 124 ASN A O 1
ATOM 919 N N . MET A 1 125 ? -8.016 6.288 -4.309 1.00 86.44 125 MET A N 1
ATOM 920 C CA . MET A 1 125 ? -7.742 7.141 -5.475 1.00 86.44 125 MET A CA 1
ATOM 921 C C . MET A 1 125 ? -6.974 8.411 -5.106 1.00 86.44 125 MET A C 1
ATOM 923 O O . MET A 1 125 ? -6.094 8.841 -5.842 1.00 86.44 125 MET A O 1
ATOM 927 N N . THR A 1 126 ? -7.277 8.977 -3.940 1.00 78.31 126 THR A N 1
ATOM 928 C CA . THR A 1 126 ? -6.630 10.188 -3.417 1.00 78.31 126 THR A CA 1
ATOM 929 C C . THR A 1 126 ? -5.479 9.890 -2.458 1.00 78.31 126 THR A C 1
ATOM 931 O O . THR A 1 126 ? -4.833 10.812 -1.964 1.00 78.31 126 THR A O 1
ATOM 934 N N . ASN A 1 127 ? -5.196 8.612 -2.176 1.00 81.31 127 ASN A N 1
ATOM 935 C CA . ASN A 1 127 ? -4.164 8.226 -1.228 1.00 81.31 127 ASN A CA 1
ATOM 936 C C . ASN A 1 127 ? -2.785 8.510 -1.838 1.00 81.31 127 ASN A C 1
ATOM 938 O O . ASN A 1 127 ? -2.362 7.801 -2.756 1.00 81.31 127 ASN A O 1
ATOM 942 N N . PRO A 1 128 ? -2.021 9.469 -1.294 1.00 68.12 128 PRO A N 1
ATOM 943 C CA . PRO A 1 128 ? -0.749 9.857 -1.886 1.00 68.12 128 PRO A CA 1
ATOM 944 C C . PRO A 1 128 ? 0.302 8.741 -1.785 1.00 68.12 128 PRO A C 1
ATOM 946 O O . PRO A 1 128 ? 1.215 8.661 -2.602 1.00 68.12 128 PRO A O 1
ATOM 949 N N . LYS A 1 129 ? 0.139 7.810 -0.836 1.00 77.19 129 LYS A N 1
ATOM 950 C CA . LYS A 1 129 ? 0.968 6.606 -0.725 1.00 77.19 129 LYS A CA 1
ATOM 951 C C . LYS A 1 129 ? 0.667 5.603 -1.844 1.00 77.19 129 LYS A C 1
ATOM 953 O O . LYS A 1 129 ? 1.591 4.984 -2.362 1.00 77.19 129 LYS A O 1
ATOM 958 N N . ALA A 1 130 ? -0.607 5.449 -2.215 1.00 83.75 130 ALA A N 1
ATOM 959 C CA . ALA A 1 130 ? -0.996 4.622 -3.354 1.00 83.75 130 ALA A CA 1
ATOM 960 C C . ALA A 1 130 ? -0.494 5.255 -4.654 1.00 83.75 130 ALA A C 1
ATOM 962 O O . ALA A 1 130 ? 0.167 4.572 -5.428 1.00 83.75 130 ALA A O 1
ATOM 963 N N . LEU A 1 131 ? -0.716 6.563 -4.834 1.00 78.38 131 LEU A N 1
ATOM 964 C CA . LEU A 1 131 ? -0.196 7.328 -5.969 1.00 78.38 131 LEU A CA 1
ATOM 965 C C . LEU A 1 131 ? 1.308 7.101 -6.147 1.00 78.38 131 LEU A C 1
ATOM 967 O O . LEU A 1 131 ? 1.711 6.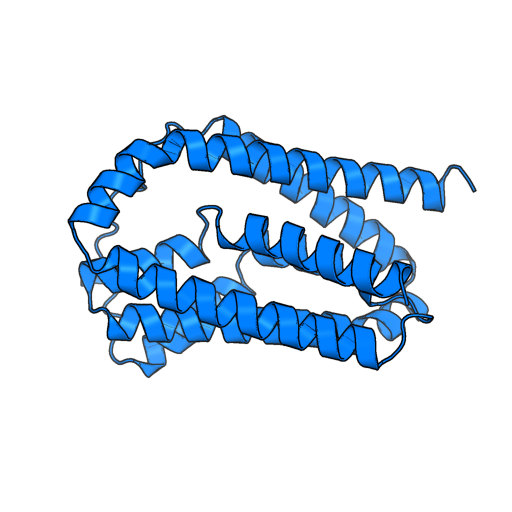605 -7.188 1.00 78.38 131 LEU A O 1
ATOM 971 N N . ALA A 1 132 ? 2.123 7.346 -5.117 1.00 73.69 132 ALA A N 1
ATOM 972 C CA . ALA A 1 132 ? 3.576 7.182 -5.207 1.00 73.69 132 ALA A CA 1
ATOM 973 C C . ALA A 1 132 ? 4.032 5.744 -5.520 1.00 73.69 132 ALA A C 1
ATOM 975 O O . ALA A 1 132 ? 5.025 5.531 -6.217 1.00 73.69 132 ALA A O 1
ATOM 976 N N . PHE A 1 133 ? 3.322 4.737 -5.009 1.00 82.44 133 PHE A N 1
ATOM 977 C CA . PHE A 1 133 ? 3.616 3.345 -5.336 1.00 82.44 133 PHE A CA 1
ATOM 978 C C . PHE A 1 133 ? 3.272 3.021 -6.782 1.00 82.44 133 PHE A C 1
ATOM 980 O O . PHE A 1 133 ? 4.115 2.492 -7.501 1.00 82.44 133 PHE A O 1
ATOM 987 N N . TYR A 1 134 ? 2.059 3.351 -7.222 1.00 81.94 134 TYR A N 1
ATOM 988 C CA . TYR A 1 134 ? 1.633 3.035 -8.577 1.00 81.94 134 TYR A CA 1
ATOM 989 C C . TYR A 1 134 ? 2.433 3.825 -9.605 1.00 81.94 134 TYR A C 1
ATOM 991 O O . TYR A 1 134 ? 2.832 3.226 -10.594 1.00 81.94 134 TYR A O 1
ATOM 999 N N . THR A 1 135 ? 2.816 5.078 -9.331 1.00 73.31 135 THR A N 1
ATOM 1000 C CA . THR A 1 135 ? 3.743 5.832 -10.193 1.00 73.31 135 THR A CA 1
ATOM 1001 C C . THR A 1 135 ? 5.098 5.154 -10.350 1.00 73.31 135 THR A C 1
ATOM 1003 O O . THR A 1 135 ? 5.668 5.164 -11.437 1.00 73.31 135 THR A O 1
ATOM 1006 N N . SER A 1 136 ? 5.581 4.499 -9.298 1.00 70.50 136 SER A N 1
ATOM 1007 C CA . SER A 1 136 ? 6.836 3.743 -9.319 1.00 70.50 136 SER A CA 1
ATOM 1008 C C . SER A 1 136 ? 6.703 2.384 -10.020 1.00 70.50 136 SER A C 1
ATOM 1010 O O . SER A 1 136 ? 7.583 1.955 -10.765 1.00 70.50 136 SER A O 1
ATOM 1012 N N . VAL A 1 137 ? 5.583 1.688 -9.810 1.00 72.62 137 VAL A N 1
ATOM 1013 C CA . VAL A 1 137 ? 5.286 0.409 -10.472 1.00 72.62 137 VAL A CA 1
ATOM 1014 C C . VAL A 1 137 ? 5.016 0.611 -11.961 1.00 72.62 137 VAL A C 1
ATOM 1016 O O . VAL A 1 137 ? 5.435 -0.224 -12.765 1.00 72.62 137 VAL A O 1
ATOM 1019 N N . PHE A 1 138 ? 4.400 1.734 -12.348 1.00 71.00 138 PHE A N 1
ATOM 1020 C CA . PHE A 1 138 ? 4.147 2.094 -13.742 1.00 71.00 138 PHE A CA 1
ATOM 1021 C C . PHE A 1 138 ? 5.404 2.000 -14.584 1.00 71.00 138 PHE A C 1
ATOM 1023 O O . PHE A 1 138 ? 5.354 1.444 -15.674 1.00 71.00 138 PHE A O 1
ATOM 1030 N N . THR A 1 139 ? 6.550 2.444 -14.085 1.00 64.56 139 THR A N 1
ATOM 1031 C CA . THR A 1 139 ? 7.769 2.429 -14.896 1.00 64.56 139 THR A CA 1
ATOM 1032 C C . THR A 1 139 ? 8.372 1.041 -15.072 1.00 64.56 139 THR A C 1
ATOM 1034 O O . THR A 1 139 ? 9.107 0.823 -16.024 1.00 64.56 139 THR A O 1
ATOM 1037 N N . THR A 1 140 ? 8.070 0.106 -14.168 1.00 64.31 140 THR A N 1
ATOM 1038 C CA . THR A 1 140 ? 8.616 -1.261 -14.212 1.00 64.31 140 THR A CA 1
ATOM 1039 C C . THR A 1 140 ? 7.716 -2.195 -15.023 1.00 64.31 140 THR A C 1
ATOM 1041 O O . THR A 1 140 ? 8.203 -3.053 -15.750 1.00 64.31 140 THR A O 1
ATOM 1044 N N . VAL A 1 141 ? 6.393 -2.024 -14.918 1.00 63.94 141 VAL A N 1
ATOM 1045 C CA . VAL A 1 141 ? 5.403 -2.930 -15.530 1.00 63.94 141 VAL A CA 1
ATOM 1046 C C . VAL A 1 141 ? 4.902 -2.422 -16.892 1.00 63.94 141 VAL A C 1
ATOM 1048 O O . VAL A 1 141 ? 4.407 -3.215 -17.689 1.00 63.94 141 VAL A O 1
ATOM 1051 N N . SER A 1 142 ? 5.084 -1.133 -17.210 1.00 61.09 142 SER A N 1
ATOM 1052 C CA . SER A 1 142 ? 4.714 -0.570 -18.525 1.00 61.09 142 SER A CA 1
ATOM 1053 C C . SER A 1 142 ? 5.787 -0.755 -19.604 1.00 61.09 142 SER A C 1
ATOM 1055 O O . SER A 1 142 ? 5.619 -0.223 -20.703 1.00 61.09 142 SER A O 1
ATOM 1057 N N . ALA A 1 143 ? 6.885 -1.467 -19.318 1.00 65.81 143 ALA A N 1
ATOM 1058 C CA . ALA A 1 143 ? 7.944 -1.697 -20.297 1.00 65.81 143 ALA A CA 1
ATOM 1059 C C . ALA A 1 143 ? 7.360 -2.366 -21.564 1.00 65.81 143 ALA A C 1
ATOM 1061 O O . ALA A 1 143 ? 6.618 -3.349 -21.436 1.00 65.81 143 ALA A O 1
ATOM 1062 N N . PRO A 1 144 ? 7.650 -1.856 -22.779 1.00 64.69 144 PRO A N 1
ATOM 1063 C CA . PRO A 1 144 ? 7.047 -2.355 -24.021 1.00 64.69 144 PRO A CA 1
ATOM 1064 C C . PRO A 1 144 ? 7.237 -3.859 -24.229 1.00 64.69 144 PRO A C 1
ATOM 1066 O O . PRO A 1 144 ? 6.357 -4.522 -24.765 1.00 64.69 144 PRO A O 1
ATOM 1069 N N . GLU A 1 145 ? 8.352 -4.394 -23.738 1.00 72.62 145 GLU A N 1
ATOM 1070 C CA . GLU A 1 145 ? 8.772 -5.780 -23.940 1.00 72.62 145 GLU A CA 1
ATOM 1071 C C . GLU A 1 145 ? 8.123 -6.773 -22.964 1.00 72.62 145 GLU A C 1
ATOM 1073 O O . GLU A 1 145 ? 8.281 -7.982 -23.118 1.00 72.62 145 GLU A O 1
ATOM 1078 N N . LEU A 1 146 ? 7.376 -6.294 -21.956 1.00 78.44 146 LEU A N 1
ATOM 1079 C CA . LEU A 1 146 ? 6.754 -7.177 -20.969 1.00 78.44 146 LEU A CA 1
ATOM 1080 C C . LEU A 1 146 ? 5.586 -7.969 -21.587 1.00 78.44 146 LEU A C 1
ATOM 1082 O O . LEU A 1 146 ? 4.602 -7.342 -22.008 1.00 78.44 146 LEU A O 1
ATOM 1086 N N . PRO A 1 147 ? 5.613 -9.318 -21.561 1.00 86.62 147 PRO A N 1
ATOM 1087 C CA . PRO A 1 147 ? 4.544 -10.133 -22.127 1.00 86.62 147 PRO A CA 1
ATOM 1088 C C . PRO A 1 147 ? 3.183 -9.872 -21.475 1.00 86.62 147 PRO A C 1
ATOM 1090 O O . PRO A 1 147 ? 3.079 -9.635 -20.268 1.00 86.62 147 PRO A O 1
ATOM 1093 N N . MET A 1 148 ? 2.111 -9.986 -22.265 1.00 85.38 148 MET A N 1
ATOM 1094 C CA . MET A 1 148 ? 0.748 -9.680 -21.810 1.00 85.38 148 MET A CA 1
ATOM 1095 C C . MET A 1 148 ? 0.315 -10.525 -20.602 1.00 85.38 148 MET A C 1
ATOM 1097 O O . MET A 1 148 ? -0.382 -10.033 -19.712 1.00 85.38 148 MET A O 1
ATOM 1101 N N . TRP A 1 149 ? 0.772 -11.779 -20.524 1.00 89.38 149 TRP A N 1
ATOM 1102 C CA . TRP A 1 149 ? 0.470 -12.660 -19.396 1.00 89.38 149 TRP A CA 1
ATOM 1103 C C . TRP A 1 149 ? 1.063 -12.141 -18.077 1.00 89.38 149 TRP A C 1
ATOM 1105 O O . TRP A 1 149 ? 0.406 -12.246 -17.046 1.00 89.38 149 TRP A O 1
ATOM 1115 N N . VAL A 1 150 ? 2.251 -11.517 -18.097 1.00 89.12 150 VAL A N 1
ATOM 1116 C CA . VAL A 1 150 ? 2.893 -10.937 -16.901 1.00 89.12 150 VAL A CA 1
ATOM 1117 C C . VAL A 1 150 ? 2.090 -9.742 -16.404 1.00 89.12 150 VAL A C 1
ATOM 1119 O O . VAL A 1 150 ? 1.869 -9.592 -15.204 1.00 89.12 150 VAL A O 1
ATOM 1122 N N . ARG A 1 151 ? 1.593 -8.914 -17.328 1.00 87.06 151 ARG A N 1
ATOM 1123 C CA . ARG A 1 151 ? 0.733 -7.764 -17.015 1.00 87.06 151 ARG A CA 1
ATOM 1124 C C . ARG A 1 151 ? -0.582 -8.220 -16.379 1.00 87.06 151 ARG A C 1
ATOM 1126 O O . ARG A 1 151 ? -0.967 -7.706 -15.329 1.00 87.06 151 ARG A O 1
ATOM 1133 N N . GLY A 1 152 ? -1.230 -9.224 -16.975 1.00 90.94 152 GLY A N 1
ATOM 1134 C CA . GLY A 1 152 ? -2.446 -9.838 -16.434 1.00 90.94 152 GLY A CA 1
ATOM 1135 C C . GLY A 1 152 ? -2.220 -10.475 -15.061 1.00 90.94 152 GLY A C 1
ATOM 1136 O O . GLY A 1 152 ? -2.986 -10.224 -14.131 1.00 90.94 152 GLY A O 1
ATOM 1137 N N . ALA A 1 153 ? -1.125 -11.222 -14.900 1.00 92.56 153 ALA A N 1
ATOM 1138 C CA . ALA A 1 153 ? -0.732 -11.821 -13.629 1.00 92.56 153 ALA A CA 1
ATOM 1139 C C . ALA A 1 153 ? -0.447 -10.760 -12.556 1.00 92.56 153 ALA A C 1
ATOM 1141 O O . ALA A 1 153 ? -0.866 -10.930 -11.416 1.00 92.56 153 ALA A O 1
ATOM 1142 N N . GLY A 1 154 ? 0.199 -9.644 -12.905 1.00 91.94 154 GLY A N 1
ATOM 1143 C CA . GLY A 1 154 ? 0.456 -8.532 -11.987 1.00 91.94 154 GLY A CA 1
ATOM 1144 C C . GLY A 1 154 ? -0.825 -7.850 -11.499 1.00 91.94 154 GLY A C 1
ATOM 1145 O O . GLY A 1 154 ? -0.961 -7.567 -10.307 1.00 91.94 154 GLY A O 1
ATOM 1146 N N . VAL A 1 155 ? -1.800 -7.639 -12.390 1.00 92.75 155 VAL A N 1
ATOM 1147 C CA . VAL A 1 155 ? -3.122 -7.104 -12.016 1.00 92.75 155 VAL A CA 1
ATOM 1148 C C . VAL A 1 155 ? -3.865 -8.088 -11.111 1.00 92.75 155 VAL A C 1
ATOM 1150 O O . VAL A 1 155 ? -4.371 -7.683 -10.064 1.00 92.75 155 VAL A O 1
ATOM 1153 N N . ALA A 1 156 ? -3.897 -9.374 -11.473 1.00 95.69 156 ALA A N 1
ATOM 1154 C CA . ALA A 1 156 ? -4.540 -10.417 -10.673 1.00 95.69 156 ALA A CA 1
ATOM 1155 C C . ALA A 1 156 ? -3.895 -10.549 -9.285 1.00 95.69 156 ALA A C 1
ATOM 1157 O O . ALA A 1 156 ? -4.593 -10.623 -8.276 1.00 95.69 156 ALA A O 1
ATOM 1158 N N . LEU A 1 157 ? -2.565 -10.497 -9.220 1.00 95.69 157 LEU A N 1
ATOM 1159 C CA . LEU A 1 157 ? -1.792 -10.499 -7.984 1.00 95.69 157 LEU A CA 1
ATOM 1160 C C . LEU A 1 157 ? -2.182 -9.322 -7.080 1.00 95.69 157 LEU A C 1
ATOM 1162 O O . LEU A 1 157 ? -2.479 -9.531 -5.904 1.00 95.69 157 LEU A O 1
ATOM 1166 N N . ILE A 1 158 ? -2.232 -8.096 -7.616 1.00 95.06 158 ILE A N 1
ATOM 1167 C CA . ILE A 1 158 ? -2.675 -6.922 -6.850 1.00 95.06 158 ILE A CA 1
ATOM 1168 C C . ILE A 1 158 ? -4.123 -7.079 -6.390 1.00 95.06 158 ILE A C 1
ATOM 1170 O O . ILE A 1 158 ? -4.414 -6.774 -5.234 1.00 95.06 158 ILE A O 1
ATOM 1174 N N . ALA A 1 159 ? -5.017 -7.574 -7.246 1.00 97.25 159 ALA A N 1
ATOM 1175 C CA . ALA A 1 159 ? -6.412 -7.805 -6.888 1.00 97.25 159 ALA A CA 1
ATOM 1176 C C . ALA A 1 159 ? -6.531 -8.767 -5.698 1.00 97.25 159 ALA A C 1
ATOM 1178 O O . ALA A 1 159 ? -7.149 -8.427 -4.687 1.00 97.25 159 ALA A O 1
ATOM 1179 N N . VAL A 1 160 ? -5.885 -9.933 -5.783 1.00 98.06 160 VAL A N 1
ATOM 1180 C CA . VAL A 1 160 ? -5.912 -10.960 -4.733 1.00 98.06 160 VAL A CA 1
ATOM 1181 C C . VAL A 1 160 ? -5.314 -10.427 -3.438 1.00 98.06 160 VAL A C 1
ATOM 1183 O O . VAL A 1 160 ? -5.949 -10.544 -2.389 1.00 98.06 160 VAL A O 1
ATOM 1186 N N . LEU A 1 161 ? -4.132 -9.807 -3.491 1.00 97.38 161 LEU A N 1
ATOM 1187 C CA . LEU A 1 161 ? -3.475 -9.267 -2.301 1.00 97.38 161 LEU A CA 1
ATOM 1188 C C . LEU A 1 161 ? -4.298 -8.147 -1.658 1.00 97.38 161 LEU A C 1
ATOM 1190 O O . LEU A 1 161 ? -4.471 -8.150 -0.441 1.00 97.38 161 LEU A O 1
ATOM 1194 N N . ALA A 1 162 ? -4.840 -7.218 -2.450 1.00 97.12 162 ALA A N 1
ATOM 1195 C CA . ALA A 1 162 ? -5.619 -6.095 -1.941 1.00 97.12 162 ALA A CA 1
ATOM 1196 C C . ALA A 1 162 ? -6.929 -6.564 -1.300 1.00 97.12 162 ALA A C 1
ATOM 1198 O O . ALA A 1 162 ? -7.214 -6.198 -0.161 1.00 97.12 162 ALA A O 1
ATOM 1199 N N . ILE A 1 163 ? -7.707 -7.397 -2.002 1.00 98.00 163 ILE A N 1
ATOM 1200 C CA . ILE A 1 163 ? -8.979 -7.921 -1.489 1.00 98.00 163 ILE A CA 1
ATOM 1201 C C . ILE A 1 163 ? -8.722 -8.721 -0.213 1.00 98.00 163 ILE A C 1
ATOM 1203 O O . ILE A 1 163 ? -9.316 -8.426 0.823 1.00 98.00 163 ILE A O 1
ATOM 1207 N N . SER A 1 164 ? -7.797 -9.683 -0.263 1.00 97.81 164 SER A N 1
ATOM 1208 C CA . SER A 1 164 ? -7.513 -10.562 0.876 1.00 97.81 164 SER A CA 1
ATOM 1209 C C . SER A 1 164 ? -7.058 -9.762 2.091 1.00 97.81 164 SER A C 1
ATOM 1211 O O . SER A 1 164 ? -7.592 -9.943 3.184 1.00 97.81 164 SER A O 1
ATOM 1213 N N . TRP A 1 165 ? -6.117 -8.833 1.904 1.00 96.94 165 TRP A N 1
ATOM 1214 C CA . TRP A 1 165 ? -5.591 -8.024 2.995 1.00 96.94 165 TRP A CA 1
ATOM 1215 C C . TRP A 1 165 ? -6.633 -7.077 3.583 1.00 96.94 165 TRP A C 1
ATOM 1217 O O . TRP A 1 165 ? -6.776 -7.025 4.800 1.00 96.94 165 TRP A O 1
ATOM 1227 N N . PHE A 1 166 ? -7.365 -6.319 2.764 1.00 96.19 166 PHE A N 1
ATOM 1228 C CA . PHE A 1 166 ? -8.284 -5.306 3.287 1.00 96.19 166 PHE A CA 1
ATOM 1229 C C . PHE A 1 166 ? -9.548 -5.913 3.896 1.00 96.19 166 PHE A C 1
ATOM 1231 O O . PHE A 1 166 ? -10.051 -5.383 4.890 1.00 96.19 166 PHE A O 1
ATOM 1238 N N . VAL A 1 167 ? -10.015 -7.053 3.378 1.00 96.19 167 VAL A N 1
ATOM 1239 C CA . VAL A 1 167 ? -11.053 -7.849 4.045 1.00 96.19 167 VAL A CA 1
ATOM 1240 C C . VAL A 1 167 ? -10.515 -8.370 5.373 1.00 96.19 167 VAL A C 1
ATOM 1242 O O . VAL A 1 167 ? -11.126 -8.108 6.408 1.00 96.19 167 VAL A O 1
ATOM 1245 N N . LEU A 1 168 ? -9.349 -9.026 5.382 1.00 96.25 168 LEU A N 1
ATOM 1246 C CA . LEU A 1 168 ? -8.731 -9.528 6.612 1.00 96.25 168 LEU A CA 1
ATOM 1247 C C . LEU A 1 168 ? -8.574 -8.407 7.648 1.00 96.25 168 LEU A C 1
ATOM 1249 O O . LEU A 1 168 ? -9.004 -8.562 8.788 1.00 96.25 168 LEU A O 1
ATOM 1253 N N . LEU A 1 169 ? -8.047 -7.255 7.242 1.00 94.88 169 LEU A N 1
ATOM 1254 C CA . LEU A 1 169 ? -7.861 -6.083 8.088 1.00 94.88 169 LEU A CA 1
ATOM 1255 C C . LEU A 1 169 ? -9.176 -5.634 8.732 1.00 94.88 169 LEU A C 1
ATOM 1257 O O . LEU A 1 169 ? -9.213 -5.423 9.946 1.00 94.88 169 LEU A O 1
ATOM 1261 N N . ALA A 1 170 ? -10.252 -5.533 7.947 1.00 94.56 170 ALA A N 1
ATOM 1262 C CA . ALA A 1 170 ? -11.568 -5.174 8.462 1.00 94.56 170 ALA A CA 1
ATOM 1263 C C . ALA A 1 170 ? -12.059 -6.188 9.506 1.00 94.56 170 ALA A C 1
ATOM 1265 O O . ALA A 1 170 ? -12.486 -5.814 10.597 1.00 94.56 170 ALA A O 1
ATOM 1266 N N . THR A 1 171 ? -11.932 -7.485 9.208 1.00 93.50 171 THR A N 1
ATOM 1267 C CA . THR A 1 171 ? -12.363 -8.552 10.126 1.00 93.50 171 THR A CA 1
ATOM 1268 C C . THR A 1 171 ? -11.562 -8.574 11.427 1.00 93.50 171 THR A C 1
ATOM 1270 O O . THR A 1 171 ? -12.145 -8.668 12.505 1.00 93.50 171 THR A O 1
ATOM 1273 N N . LEU A 1 172 ? -10.238 -8.430 11.341 1.00 92.81 172 LEU A N 1
ATOM 1274 C CA . LEU A 1 172 ? -9.338 -8.438 12.485 1.00 92.81 172 LEU A CA 1
ATOM 1275 C C . LEU A 1 172 ? -9.601 -7.233 13.392 1.00 92.81 172 LEU A C 1
ATOM 1277 O O . LEU A 1 172 ? -9.702 -7.385 14.607 1.00 92.81 172 LEU A O 1
ATOM 1281 N N . PHE A 1 173 ? -9.779 -6.038 12.826 1.00 88.50 173 PHE A N 1
ATOM 1282 C CA . PHE A 1 173 ? -10.023 -4.830 13.618 1.00 88.50 173 PHE A CA 1
ATOM 1283 C C . PHE A 1 173 ? -11.448 -4.723 14.170 1.00 88.50 173 PHE A C 1
ATOM 1285 O O . PHE A 1 173 ? -11.695 -3.891 15.046 1.00 88.50 173 PHE A O 1
ATOM 1292 N N . SER A 1 174 ? -12.373 -5.600 13.777 1.00 87.06 174 SER A N 1
ATOM 1293 C CA . SER A 1 174 ? -13.633 -5.786 14.507 1.00 87.06 174 SER A CA 1
ATOM 1294 C C . SER A 1 174 ? -13.447 -6.494 15.860 1.00 87.06 174 SER A C 1
ATOM 1296 O O . SER A 1 174 ? -14.324 -6.384 16.709 1.00 87.06 174 SER A O 1
ATOM 1298 N N . VAL A 1 175 ? -12.303 -7.144 16.114 1.00 90.00 175 VAL A N 1
ATOM 1299 C CA . VAL A 1 175 ? -12.018 -7.862 17.370 1.00 90.00 175 VAL A CA 1
ATOM 1300 C C . VAL A 1 175 ? -11.229 -6.974 18.353 1.00 90.00 175 VAL A C 1
ATOM 1302 O O . VAL A 1 175 ? -10.120 -6.543 18.025 1.00 90.00 175 VAL A O 1
ATOM 1305 N N . PRO A 1 176 ? -11.715 -6.727 19.590 1.00 85.25 176 PRO A N 1
ATOM 1306 C CA . PRO A 1 176 ? -11.032 -5.858 20.558 1.00 85.25 176 PRO A CA 1
ATOM 1307 C C . PRO A 1 176 ? -9.590 -6.276 20.894 1.00 85.25 176 PRO A C 1
ATOM 1309 O O . PRO A 1 176 ? -8.704 -5.424 20.972 1.00 85.25 176 PRO A O 1
ATOM 1312 N N . ALA A 1 177 ? -9.324 -7.580 21.025 1.00 88.75 177 ALA A N 1
ATOM 1313 C CA . ALA A 1 177 ? -7.994 -8.109 21.343 1.00 88.75 177 ALA A CA 1
ATOM 1314 C C . ALA A 1 177 ? -6.938 -7.759 20.276 1.00 88.75 177 ALA A C 1
ATOM 1316 O O . ALA A 1 177 ? -5.807 -7.393 20.607 1.00 88.75 177 ALA A O 1
ATOM 1317 N N . VAL A 1 178 ? -7.318 -7.799 18.993 1.00 86.75 178 VAL A N 1
ATOM 1318 C CA . VAL A 1 178 ? -6.444 -7.401 17.879 1.00 86.75 178 VAL A CA 1
ATOM 1319 C C . VAL A 1 178 ? -6.097 -5.923 17.981 1.00 86.75 178 VAL A C 1
ATOM 1321 O O . VAL A 1 178 ? -4.939 -5.561 17.784 1.00 86.75 178 VAL A O 1
ATOM 1324 N N . ARG A 1 179 ? -7.068 -5.068 18.331 1.00 83.25 179 ARG A N 1
ATOM 1325 C CA . ARG A 1 179 ? -6.838 -3.623 18.482 1.00 83.25 179 ARG A CA 1
ATOM 1326 C C . ARG A 1 179 ? -5.755 -3.382 19.522 1.00 83.25 179 ARG A C 1
ATOM 1328 O O . ARG A 1 179 ? -4.747 -2.766 19.199 1.00 83.25 179 ARG A O 1
ATOM 1335 N N . VAL A 1 180 ? -5.905 -3.943 20.723 1.00 84.81 180 VAL A N 1
ATOM 1336 C CA . VAL A 1 180 ? -4.919 -3.805 21.810 1.00 84.81 180 VAL A CA 1
ATOM 1337 C C . VAL A 1 180 ? -3.542 -4.311 21.374 1.00 84.81 180 VAL A C 1
ATOM 1339 O O . VAL A 1 180 ? -2.528 -3.652 21.616 1.00 84.81 180 VAL A O 1
ATOM 1342 N N . ARG A 1 181 ? -3.481 -5.453 20.678 1.00 87.44 181 ARG A N 1
ATOM 1343 C CA . ARG A 1 181 ? -2.212 -5.991 20.175 1.00 87.44 181 ARG A CA 1
ATOM 1344 C C . ARG A 1 181 ? -1.573 -5.076 19.131 1.00 87.44 181 ARG A C 1
AT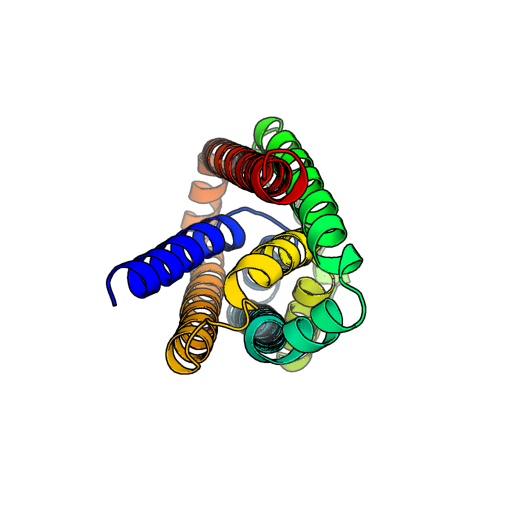OM 1346 O O . ARG A 1 181 ? -0.377 -4.813 19.225 1.00 87.44 181 ARG A O 1
ATOM 1353 N N . TYR A 1 182 ? -2.347 -4.554 18.183 1.00 85.50 182 TYR A N 1
ATOM 1354 C CA . TYR A 1 182 ? -1.868 -3.601 17.184 1.00 85.50 182 TYR A CA 1
ATOM 1355 C C . TYR A 1 182 ? -1.352 -2.315 17.829 1.00 85.50 182 TYR A C 1
ATOM 1357 O O . TYR A 1 182 ? -0.284 -1.848 17.451 1.00 85.50 182 TYR A O 1
ATOM 1365 N N . GLN A 1 183 ? -2.044 -1.775 18.837 1.00 84.31 183 GLN A N 1
ATOM 1366 C CA . GLN A 1 183 ? -1.582 -0.587 19.562 1.00 84.31 183 GLN A CA 1
ATOM 1367 C C . GLN A 1 183 ? -0.189 -0.803 20.175 1.00 84.31 183 GLN A C 1
ATOM 1369 O O . GLN A 1 183 ? 0.659 0.079 20.083 1.00 84.31 183 GLN A O 1
ATOM 1374 N N . ARG A 1 184 ? 0.082 -2.000 20.716 1.00 86.88 184 ARG A N 1
ATOM 1375 C CA . ARG A 1 184 ? 1.410 -2.379 21.238 1.00 86.88 184 ARG A CA 1
ATOM 1376 C C . ARG A 1 184 ? 2.454 -2.565 20.132 1.00 86.88 184 ARG A C 1
ATOM 1378 O O . ARG A 1 184 ? 3.616 -2.224 20.320 1.00 86.88 184 ARG A O 1
ATOM 1385 N N . MET A 1 185 ? 2.046 -3.091 18.978 1.00 87.19 185 MET A N 1
ATOM 1386 C CA . MET A 1 185 ? 2.926 -3.371 17.834 1.00 87.19 185 MET A CA 1
ATOM 1387 C C . MET A 1 185 ? 3.067 -2.192 16.859 1.00 87.19 185 MET A C 1
ATOM 1389 O O . MET A 1 185 ? 3.805 -2.283 15.880 1.00 87.19 185 MET A O 1
ATOM 1393 N N . LYS A 1 186 ? 2.390 -1.069 17.101 1.00 84.06 186 LYS A N 1
ATOM 1394 C CA . LYS A 1 186 ? 2.330 0.049 16.156 1.00 84.06 186 LYS A CA 1
ATOM 1395 C C . LYS A 1 186 ? 3.705 0.636 15.862 1.00 84.06 186 LYS A C 1
ATOM 1397 O O . LYS A 1 186 ? 4.038 0.841 14.699 1.00 84.06 186 LYS A O 1
ATOM 1402 N N . LYS A 1 187 ? 4.516 0.872 16.898 1.00 87.69 187 LYS A N 1
ATOM 1403 C CA . LYS A 1 187 ? 5.873 1.412 16.734 1.00 87.69 187 LYS A CA 1
ATOM 1404 C C . LYS A 1 187 ? 6.769 0.495 15.887 1.00 87.69 187 LYS A C 1
ATOM 1406 O O . LYS A 1 187 ? 7.323 1.004 14.916 1.00 87.69 187 LYS A O 1
ATOM 1411 N N . PRO A 1 188 ? 6.906 -0.817 16.170 1.00 89.12 188 PRO A N 1
ATOM 1412 C CA . PRO A 1 188 ? 7.705 -1.686 15.309 1.00 89.12 188 PRO A CA 1
ATOM 1413 C C . PRO A 1 188 ? 7.146 -1.797 13.882 1.00 89.12 188 PRO A C 1
ATOM 1415 O O . PRO A 1 188 ? 7.931 -1.764 12.941 1.00 89.12 188 PRO A O 1
ATOM 1418 N N . ILE A 1 189 ? 5.820 -1.834 13.690 1.00 86.88 189 ILE A N 1
ATOM 1419 C CA . ILE A 1 189 ? 5.204 -1.819 12.346 1.00 86.88 189 ILE A CA 1
ATOM 1420 C C . ILE A 1 189 ? 5.593 -0.549 11.571 1.00 86.88 189 ILE A C 1
ATOM 1422 O O . ILE A 1 189 ? 5.965 -0.626 10.396 1.00 86.88 189 ILE A O 1
ATOM 1426 N N . ASP A 1 190 ? 5.539 0.613 12.226 1.00 85.38 190 ASP A N 1
ATOM 1427 C CA . ASP A 1 190 ? 5.920 1.895 11.628 1.00 85.38 190 ASP A CA 1
ATOM 1428 C C . ASP A 1 190 ? 7.407 1.949 11.272 1.00 85.38 190 ASP A C 1
ATOM 1430 O O . ASP A 1 190 ? 7.760 2.472 10.216 1.00 85.38 190 ASP A O 1
ATOM 1434 N N . ILE A 1 191 ? 8.274 1.388 12.124 1.00 89.00 191 ILE A N 1
ATOM 1435 C CA . ILE A 1 191 ? 9.716 1.324 11.866 1.00 89.00 191 ILE A CA 1
ATOM 1436 C C . ILE A 1 191 ? 9.999 0.426 10.663 1.00 89.00 191 ILE A C 1
ATOM 1438 O O . ILE A 1 191 ? 10.615 0.881 9.703 1.00 89.00 191 ILE A O 1
ATOM 1442 N N . ILE A 1 192 ? 9.528 -0.826 10.695 1.00 88.94 192 ILE A N 1
ATOM 1443 C CA . ILE A 1 192 ? 9.783 -1.810 9.633 1.00 88.94 192 ILE A CA 1
ATOM 1444 C C . ILE A 1 192 ? 9.298 -1.257 8.301 1.00 88.94 192 ILE A C 1
ATOM 1446 O O . ILE A 1 192 ? 10.041 -1.239 7.321 1.00 88.94 192 ILE A O 1
ATOM 1450 N N . THR A 1 193 ? 8.072 -0.738 8.266 1.00 81.12 193 THR A N 1
ATOM 1451 C CA . THR A 1 193 ? 7.564 -0.238 6.996 1.00 81.12 193 THR A CA 1
ATOM 1452 C C . THR A 1 193 ? 8.231 1.062 6.568 1.00 81.12 193 THR A C 1
ATOM 1454 O O . THR A 1 193 ? 8.439 1.274 5.377 1.00 81.12 193 THR A O 1
ATOM 1457 N N . GLY A 1 194 ? 8.599 1.920 7.522 1.00 84.62 194 GLY A N 1
ATOM 1458 C CA . GLY A 1 194 ? 9.358 3.131 7.245 1.00 84.62 194 GLY A CA 1
ATOM 1459 C C . GLY A 1 194 ? 10.694 2.825 6.571 1.00 84.62 194 GLY A C 1
ATOM 1460 O O . GLY A 1 194 ? 11.007 3.432 5.549 1.00 84.62 194 GLY A O 1
ATOM 1461 N N . LEU A 1 195 ? 11.430 1.832 7.080 1.00 90.31 195 LEU A N 1
ATOM 1462 C CA . LEU A 1 195 ? 12.681 1.360 6.481 1.00 90.31 195 LEU A CA 1
ATOM 1463 C C . LEU A 1 195 ? 12.457 0.830 5.063 1.00 90.31 195 LEU A C 1
ATOM 1465 O O . LEU A 1 195 ? 13.176 1.221 4.147 1.00 90.31 195 LEU A O 1
ATOM 1469 N N . LEU A 1 196 ? 11.442 -0.013 4.863 1.00 85.38 196 LEU A N 1
ATOM 1470 C CA . LEU A 1 196 ? 11.154 -0.601 3.553 1.00 85.38 196 LEU A CA 1
ATOM 1471 C C . LEU A 1 196 ? 10.733 0.457 2.521 1.00 85.38 196 LEU A C 1
ATOM 1473 O O . LEU A 1 196 ? 11.155 0.384 1.369 1.00 85.38 196 LEU A O 1
ATOM 1477 N N . MET A 1 197 ? 9.963 1.470 2.926 1.00 82.31 197 MET A N 1
ATOM 1478 C CA . MET A 1 197 ? 9.602 2.604 2.066 1.00 82.31 197 MET A CA 1
ATOM 1479 C C . MET A 1 197 ? 10.812 3.447 1.671 1.00 82.31 197 MET A C 1
ATOM 1481 O O . MET A 1 197 ? 10.948 3.788 0.497 1.00 82.31 197 MET A O 1
ATOM 1485 N N . VAL A 1 198 ? 11.695 3.766 2.626 1.00 86.75 198 VAL A N 1
ATOM 1486 C CA . VAL A 1 198 ? 12.939 4.496 2.337 1.00 86.75 198 VAL A CA 1
ATOM 1487 C C . VAL A 1 198 ? 13.815 3.680 1.391 1.00 86.75 198 VAL A C 1
ATOM 1489 O O . VAL A 1 198 ? 14.266 4.211 0.382 1.00 86.75 198 VAL A O 1
ATOM 1492 N N . ALA A 1 199 ? 14.005 2.387 1.664 1.00 87.50 199 ALA A N 1
ATOM 1493 C CA . ALA A 1 199 ? 14.808 1.505 0.823 1.00 87.50 199 ALA A CA 1
ATOM 1494 C C . ALA A 1 199 ? 14.254 1.410 -0.608 1.00 87.50 199 ALA A C 1
ATOM 1496 O O . ALA A 1 199 ? 15.009 1.523 -1.572 1.00 87.50 199 ALA A O 1
ATOM 1497 N N . PHE A 1 200 ? 12.937 1.251 -0.762 1.00 81.31 200 PHE A N 1
ATOM 1498 C CA . PHE A 1 200 ? 12.301 1.192 -2.077 1.00 81.31 200 PHE A CA 1
ATOM 1499 C C . PHE A 1 200 ? 12.387 2.533 -2.819 1.00 81.31 200 PHE A C 1
ATOM 1501 O O . PHE A 1 200 ? 12.720 2.555 -4.003 1.00 81.31 200 PHE A O 1
ATOM 1508 N N . GLY A 1 201 ? 12.162 3.651 -2.121 1.00 82.25 201 GLY A N 1
ATOM 1509 C CA . GLY A 1 201 ? 12.314 4.991 -2.685 1.00 82.25 201 GLY A CA 1
ATOM 1510 C C . GLY A 1 201 ? 13.746 5.285 -3.141 1.00 82.25 201 GLY A C 1
ATOM 1511 O O . GLY A 1 201 ? 13.942 5.774 -4.249 1.00 82.25 201 GLY A O 1
ATOM 1512 N N . LEU A 1 202 ? 14.756 4.911 -2.347 1.00 88.69 202 LEU A N 1
ATOM 1513 C CA . LEU A 1 202 ? 16.167 5.026 -2.733 1.00 88.69 202 LEU A CA 1
ATOM 1514 C C . LEU A 1 202 ? 16.499 4.147 -3.940 1.00 88.69 202 LEU A C 1
ATOM 1516 O O . LEU A 1 202 ? 17.140 4.617 -4.874 1.00 88.69 202 LEU A O 1
ATOM 1520 N N . ARG A 1 203 ? 16.031 2.892 -3.957 1.00 84.75 203 ARG A N 1
ATOM 1521 C CA . ARG A 1 203 ? 16.247 1.974 -5.084 1.00 84.75 203 ARG A CA 1
ATOM 1522 C C . ARG A 1 203 ? 15.689 2.535 -6.394 1.00 84.75 203 ARG A C 1
ATOM 1524 O O . ARG A 1 203 ? 16.343 2.396 -7.422 1.00 84.75 203 ARG A O 1
ATOM 1531 N N . LEU A 1 204 ? 14.520 3.175 -6.358 1.00 78.38 204 LEU A N 1
ATOM 1532 C CA . LEU A 1 204 ? 13.942 3.848 -7.527 1.00 78.38 204 LEU A CA 1
ATOM 1533 C C . LEU A 1 204 ? 14.826 4.985 -8.034 1.00 78.38 204 LEU A C 1
ATOM 1535 O O . LEU A 1 204 ? 15.102 5.050 -9.228 1.00 78.38 204 LEU A O 1
ATOM 1539 N N . LEU A 1 205 ? 15.292 5.856 -7.135 1.00 86.00 205 LEU A N 1
ATOM 1540 C CA . LEU A 1 205 ? 16.140 6.990 -7.511 1.00 86.00 205 LEU A CA 1
ATOM 1541 C C . LEU A 1 205 ? 17.510 6.535 -8.033 1.00 86.00 205 LEU A C 1
ATOM 1543 O O . LEU A 1 205 ? 18.010 7.097 -9.001 1.00 86.00 205 LEU A O 1
ATOM 1547 N N . ILE A 1 206 ? 18.096 5.488 -7.446 1.00 87.25 206 ILE A N 1
ATOM 1548 C CA . ILE A 1 206 ? 19.346 4.890 -7.938 1.00 87.25 206 ILE A CA 1
ATOM 1549 C C . ILE A 1 206 ? 19.141 4.286 -9.332 1.00 87.25 206 ILE A C 1
ATOM 1551 O O . ILE A 1 206 ? 19.949 4.534 -10.224 1.00 87.25 206 ILE A O 1
ATOM 1555 N N . GLY A 1 207 ? 18.052 3.539 -9.542 1.00 79.62 207 GLY A N 1
ATOM 1556 C CA . GLY A 1 207 ? 17.730 2.957 -10.849 1.00 79.62 207 GLY A CA 1
ATOM 1557 C C . GLY A 1 207 ? 17.522 4.018 -11.933 1.00 79.62 207 GLY A C 1
ATOM 1558 O O . GLY A 1 207 ? 17.977 3.845 -13.063 1.00 79.62 207 GLY A O 1
ATOM 1559 N N . LEU A 1 208 ? 16.910 5.151 -11.578 1.00 81.62 208 LEU A N 1
ATOM 1560 C CA . LEU A 1 208 ? 16.792 6.306 -12.463 1.00 81.62 208 LEU A CA 1
ATOM 1561 C C . LEU A 1 208 ? 18.171 6.853 -12.863 1.00 81.62 208 LEU A C 1
ATOM 1563 O O . LEU A 1 208 ? 18.422 7.064 -14.048 1.00 81.62 208 LEU A O 1
ATOM 1567 N N . ILE A 1 209 ? 19.067 7.059 -11.891 1.00 83.50 209 ILE A N 1
ATOM 1568 C CA . ILE A 1 209 ? 20.420 7.576 -12.152 1.00 83.50 209 ILE A CA 1
ATOM 1569 C C . ILE A 1 209 ? 21.175 6.640 -13.101 1.00 83.50 209 ILE A C 1
ATOM 1571 O O . ILE A 1 209 ? 21.743 7.094 -14.090 1.00 83.50 209 ILE A O 1
ATOM 1575 N N . GLN A 1 210 ? 21.120 5.332 -12.849 1.00 79.38 210 GLN A N 1
ATOM 1576 C CA . GLN A 1 210 ? 21.764 4.328 -13.699 1.00 79.38 210 GLN A CA 1
ATOM 1577 C C . GLN A 1 210 ? 21.236 4.336 -15.135 1.00 79.38 210 GLN A C 1
ATOM 1579 O O . GLN A 1 210 ? 22.010 4.173 -16.068 1.00 79.38 210 GLN A O 1
ATOM 1584 N N . THR A 1 211 ? 19.933 4.546 -15.312 1.00 76.88 211 THR A N 1
ATOM 1585 C CA . THR A 1 211 ? 19.296 4.480 -16.633 1.00 76.88 211 THR A CA 1
ATOM 1586 C C . THR A 1 211 ? 19.590 5.709 -17.497 1.00 76.88 211 THR A C 1
ATOM 1588 O O . THR A 1 211 ? 19.710 5.561 -18.705 1.00 76.88 211 THR A O 1
ATOM 1591 N N . TYR A 1 212 ? 19.680 6.905 -16.900 1.00 74.94 212 TYR A N 1
ATOM 1592 C CA . TYR A 1 212 ? 19.747 8.176 -17.646 1.00 74.94 212 TYR A CA 1
ATOM 1593 C C . TYR A 1 212 ? 21.101 8.894 -17.593 1.00 74.94 212 TYR A C 1
ATOM 1595 O O . TYR A 1 212 ? 21.311 9.816 -18.375 1.00 74.94 212 TYR A O 1
ATOM 1603 N N . TRP A 1 213 ? 21.981 8.544 -16.650 1.00 70.50 213 TRP A N 1
ATOM 1604 C CA . TRP A 1 213 ? 23.239 9.271 -16.427 1.00 70.50 213 TRP A CA 1
ATOM 1605 C C . TRP A 1 213 ? 24.493 8.400 -16.537 1.00 70.50 213 TRP A C 1
ATOM 1607 O O . TRP A 1 213 ? 25.589 8.945 -16.619 1.00 70.50 213 TRP A O 1
ATOM 1617 N N . LEU A 1 214 ? 24.354 7.071 -16.494 1.00 67.50 214 LEU A N 1
ATOM 1618 C CA . LEU A 1 214 ? 25.481 6.129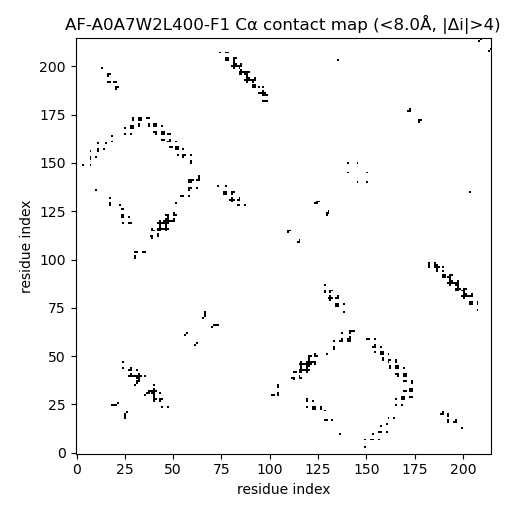 -16.535 1.00 67.50 214 LEU A CA 1
ATOM 1619 C C . LEU A 1 214 ? 25.495 5.239 -17.791 1.00 67.50 214 LEU A C 1
ATOM 1621 O O . LEU A 1 214 ? 26.430 4.458 -17.946 1.00 67.50 214 LEU A O 1
ATOM 1625 N N . ASN A 1 215 ? 24.500 5.387 -18.672 1.00 52.69 215 ASN A N 1
ATOM 1626 C CA . ASN A 1 215 ? 24.389 4.764 -19.994 1.00 52.69 215 ASN A CA 1
ATOM 1627 C C . ASN A 1 215 ? 24.175 5.857 -21.042 1.00 52.69 215 ASN A C 1
ATOM 1629 O O . ASN A 1 215 ? 24.652 5.668 -22.180 1.00 52.69 215 ASN A O 1
#

Solvent-accessible surface area (backbone atoms only — not comparable to full-atom values): 10640 Å² total; per-residue (Å²): 107,73,67,60,53,50,51,48,51,50,50,49,53,55,49,50,51,56,69,70,37,87,43,69,57,50,50,54,17,37,46,31,7,60,77,73,33,46,65,35,2,30,30,12,14,46,17,27,20,53,32,53,34,52,53,36,46,43,26,53,70,53,45,43,66,48,33,73,75,41,59,67,53,52,61,52,32,29,49,53,12,14,54,48,29,31,52,54,9,53,52,29,53,68,46,90,29,66,71,78,74,84,68,74,56,83,81,54,68,59,72,58,51,69,45,26,17,53,50,20,22,52,39,33,72,68,24,66,69,50,50,27,49,49,42,44,46,29,66,69,58,25,42,87,84,58,55,69,67,58,38,52,48,47,32,51,49,50,37,53,52,34,39,54,48,30,37,48,47,4,58,46,39,50,36,70,68,50,46,58,50,46,50,72,44,32,39,62,50,30,36,58,37,11,52,52,30,30,52,52,13,49,51,43,47,51,53,48,46,50,65,74,74,72,109

Sequence (215 aa):
MTHEFALLLALAGAFIVLIISPGPNFLVITQLSIGQSRQQGICAGLGVASGSIVWALLAATGLGLVFQRLPFLQPALQVLGGTYLIWLGSKSLRSPGKPPAPRNLDALDIGGLSRAYRFGLLTNMTNPKAL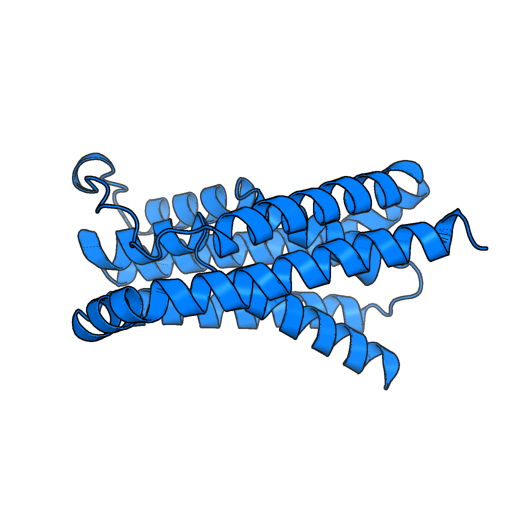AFYTSVFTTVSAPELPMWVRGAGVALIAVLAISWFVLLATLFSVPAVRVRYQRMKKPIDIITGLLMVAFGLRLLIGLIQTYWLN

Mean predicted aligned error: 6.85 Å